Protein AF-A0A137QIH4-F1 (afdb_monomer_lite)

Secondary structure (DSSP, 8-state):
-THHHHHHHHHHHHHHHHHHHHHHHHHHHHHHHHHHHHHHHHHHHHHHHHHHHHHHHHHHHHHHHHHHHHHHHHHHHHHHHHHHHHHHHHHHHHHHHHHHHHHHHHHHHHHHHHHHHHHHHHHHHHHHHHHHHHTTS------------PPPPP------------PPP----------PPPPP--------------------------PPP--------------PPPTT--PPPPTTSSS--PPPTTTTTGGGSGGGS-------------------------------------------

Foldseek 3Di:
DCVVVVVVVVVVVVVVVVVVVVVVVVVVVVVVVVVVVVVVVVVVVVVVVVVVVVVVVVVVVVVVVVVVVVVVVVVVVVVVVVVVVVVVVVVVVVVVVVVVVVVVVVVVVVVVVVVVVVVVVVVVVVVVVVVVVCVVDVDPDDPDPDPPCDPDPPPDDPPPPPPPPPPPPPPPPPPPPPPDDDDPPPPPDPDPDPDPDPPPDPDPDPDDPPDPDPPPPPDDPPPPPDPPDPPPPDQDDPPPDPDRPDDPPVVVPPPPPPPPDDDDDDDDDDDPPPPPDPDPPPPPPDPPPDDPDDDDDPDDPDDD

Structure (mmCIF, N/CA/C/O backbone):
data_AF-A0A137QIH4-F1
#
_entry.id   AF-A0A137QIH4-F1
#
loop_
_atom_site.group_PDB
_atom_site.id
_atom_site.type_symbol
_atom_site.label_atom_id
_atom_site.label_alt_id
_atom_site.label_comp_id
_atom_site.label_asym_id
_atom_site.label_entity_id
_atom_site.label_seq_id
_atom_site.pdbx_PDB_ins_code
_atom_site.Cartn_x
_atom_site.Cartn_y
_atom_site.Cartn_z
_atom_site.occupancy
_atom_site.B_iso_or_equiv
_atom_site.auth_seq_id
_atom_site.auth_comp_id
_atom_site.auth_asym_id
_atom_site.auth_atom_id
_atom_site.pdbx_PDB_model_num
ATOM 1 N N . MET A 1 1 ? -54.573 -13.883 96.036 1.00 55.56 1 MET A N 1
ATOM 2 C CA . MET A 1 1 ? -54.720 -12.575 95.342 1.00 55.56 1 MET A CA 1
ATOM 3 C C . MET A 1 1 ? -53.833 -12.538 94.084 1.00 55.56 1 MET A C 1
ATOM 5 O O . MET A 1 1 ? -53.488 -11.477 93.579 1.00 55.56 1 MET A O 1
ATOM 9 N N . ASP A 1 2 ? -53.542 -13.701 93.490 1.00 61.81 2 ASP A N 1
ATOM 10 C CA . ASP A 1 2 ? -52.330 -13.888 92.671 1.00 61.81 2 ASP A CA 1
ATOM 11 C C . ASP A 1 2 ? -52.596 -13.859 91.154 1.00 61.81 2 ASP A C 1
ATOM 13 O O . ASP A 1 2 ? -51.679 -13.812 90.338 1.00 61.81 2 ASP A O 1
ATOM 17 N N . SER A 1 3 ? -53.871 -13.781 90.754 1.00 70.44 3 SER A N 1
ATOM 18 C CA . SER A 1 3 ? -54.301 -13.745 89.345 1.00 70.44 3 SER A CA 1
ATOM 19 C C . SER A 1 3 ? -53.870 -12.472 88.599 1.00 70.44 3 SER A C 1
ATOM 21 O O . SER A 1 3 ? -53.638 -12.509 87.391 1.00 70.44 3 SER A O 1
ATOM 23 N N . LYS A 1 4 ? -53.733 -11.337 89.300 1.00 77.38 4 LYS A N 1
ATOM 24 C CA . LYS A 1 4 ? -53.342 -10.061 88.673 1.00 77.38 4 LYS A CA 1
ATOM 25 C C . LYS A 1 4 ? -51.863 -10.045 88.267 1.00 77.38 4 LYS A C 1
ATOM 27 O O . LYS A 1 4 ? -51.540 -9.513 87.213 1.00 77.38 4 LYS A O 1
ATOM 32 N N . SER A 1 5 ? -50.995 -10.686 89.052 1.00 79.50 5 SER A N 1
ATOM 33 C CA . SER A 1 5 ? -49.552 -10.776 88.779 1.00 79.50 5 SER A CA 1
ATOM 34 C C . SER A 1 5 ? -49.245 -11.621 87.532 1.00 79.50 5 SER A C 1
ATOM 36 O O . SER A 1 5 ? -48.474 -11.208 86.666 1.00 79.50 5 SER A O 1
ATOM 38 N N . SER A 1 6 ? -49.927 -12.762 87.376 1.00 86.19 6 SER A N 1
ATOM 39 C CA . SER A 1 6 ? -49.730 -13.669 86.234 1.00 86.19 6 SER A CA 1
ATOM 40 C C . SER A 1 6 ? -50.079 -13.023 84.885 1.00 86.19 6 SER A C 1
ATOM 42 O O . SER A 1 6 ? -49.347 -13.185 83.908 1.00 86.19 6 SER A O 1
ATOM 44 N N . LYS A 1 7 ? -51.147 -12.216 84.834 1.00 91.94 7 LYS A N 1
ATOM 45 C CA . LYS A 1 7 ? -51.547 -11.502 83.609 1.00 91.94 7 LYS A CA 1
ATOM 46 C C . LYS A 1 7 ? -50.518 -10.447 83.212 1.00 91.94 7 LYS A C 1
ATOM 48 O O . LYS A 1 7 ? -50.119 -10.409 82.050 1.00 91.94 7 LYS A O 1
ATOM 53 N N . SER A 1 8 ? -50.032 -9.661 84.173 1.00 91.50 8 SER A N 1
ATOM 54 C CA . SER A 1 8 ? -48.972 -8.675 83.933 1.00 91.50 8 SER A CA 1
ATOM 55 C C . SER A 1 8 ? -47.687 -9.338 83.434 1.00 91.50 8 SER A C 1
ATOM 57 O O . SER A 1 8 ? -47.091 -8.860 82.474 1.00 91.50 8 SER A O 1
ATOM 59 N N . SER A 1 9 ? -47.301 -10.483 84.009 1.00 93.81 9 SER A N 1
ATOM 60 C CA . SER A 1 9 ? -46.145 -11.259 83.542 1.00 93.81 9 SER A CA 1
ATOM 61 C C . SER A 1 9 ? -46.313 -11.753 82.097 1.00 93.81 9 SER A C 1
ATOM 63 O O . SER A 1 9 ? -45.400 -11.585 81.290 1.00 93.81 9 SER A O 1
ATOM 65 N N . SER A 1 10 ? -47.489 -12.278 81.730 1.00 95.19 10 SER A N 1
ATOM 66 C CA . SER A 1 10 ? -47.751 -12.712 80.348 1.00 95.19 10 SER A CA 1
ATOM 67 C C . SER A 1 10 ? -47.717 -11.561 79.338 1.00 95.19 10 SER A C 1
ATOM 69 O O . SER A 1 10 ? -47.207 -11.729 78.232 1.00 95.19 10 SER A O 1
ATOM 71 N N . PHE A 1 11 ? -48.212 -10.382 79.727 1.00 96.38 11 PHE A N 1
ATOM 72 C CA . PHE A 1 11 ? -48.209 -9.203 78.867 1.00 96.38 11 PHE A CA 1
ATOM 73 C C . PHE A 1 11 ? -46.783 -8.710 78.619 1.00 96.38 11 PHE A C 1
ATOM 75 O O . PHE A 1 11 ? -46.416 -8.436 77.480 1.00 96.38 11 PHE A O 1
ATOM 82 N N . LEU A 1 12 ? -45.957 -8.665 79.666 1.00 96.31 12 LEU A N 1
ATOM 83 C CA . LEU A 1 12 ? -44.548 -8.297 79.540 1.00 96.31 12 LEU A CA 1
ATOM 84 C C . LEU A 1 12 ? -43.776 -9.288 78.661 1.00 96.31 12 LEU A C 1
ATOM 86 O O . LEU A 1 12 ? -42.976 -8.862 77.832 1.00 96.31 12 LEU A O 1
ATOM 90 N N . LEU A 1 13 ? -44.054 -10.590 78.780 1.00 96.31 13 LEU A N 1
ATOM 91 C CA . LEU A 1 13 ? -43.460 -11.607 77.908 1.00 96.31 13 LEU A CA 1
ATOM 92 C C . LEU A 1 13 ? -43.866 -11.400 76.441 1.00 96.31 13 LEU A C 1
ATOM 94 O O . LEU A 1 13 ? -43.023 -11.474 75.549 1.00 96.31 13 LEU A O 1
ATOM 98 N N . ALA A 1 14 ? -45.148 -11.128 76.185 1.00 97.19 14 ALA A N 1
ATOM 99 C CA . ALA A 1 14 ? -45.643 -10.861 74.840 1.00 97.19 14 ALA A CA 1
ATOM 100 C C . ALA A 1 14 ? -45.024 -9.585 74.247 1.00 97.19 14 ALA A C 1
ATOM 102 O O . ALA A 1 14 ? -44.626 -9.597 73.085 1.00 97.19 14 ALA A O 1
ATOM 103 N N . ALA A 1 15 ? -44.884 -8.521 75.044 1.00 97.31 15 ALA A N 1
ATOM 104 C CA . ALA A 1 15 ? -44.238 -7.278 74.627 1.00 97.31 15 ALA A CA 1
ATOM 105 C C . ALA A 1 15 ? -42.745 -7.479 74.318 1.00 97.31 15 ALA A C 1
ATOM 107 O O . ALA A 1 15 ? -42.266 -7.010 73.289 1.00 97.31 15 ALA A O 1
ATOM 108 N N . ALA A 1 16 ? -42.023 -8.226 75.159 1.00 97.25 16 ALA A N 1
ATOM 109 C CA . ALA A 1 16 ? -40.620 -8.560 74.920 1.00 97.25 16 ALA A CA 1
ATOM 110 C C . ALA A 1 16 ? -40.443 -9.409 73.652 1.00 97.25 16 ALA A C 1
ATOM 112 O O . ALA A 1 16 ? -39.568 -9.131 72.837 1.00 97.25 16 ALA A O 1
ATOM 113 N N . ARG A 1 17 ? -41.309 -10.409 73.442 1.00 97.56 17 ARG A N 1
ATOM 114 C CA . ARG A 1 17 ? -41.293 -11.224 72.223 1.00 97.56 17 ARG A CA 1
ATOM 115 C C . ARG A 1 17 ? -41.593 -10.386 70.983 1.00 97.56 17 ARG A C 1
ATOM 117 O O . ARG A 1 17 ? -40.896 -10.525 69.985 1.00 97.56 17 ARG A O 1
ATOM 124 N N . LEU A 1 18 ? -42.595 -9.509 71.053 1.00 97.81 18 LEU A N 1
ATOM 125 C CA . LEU A 1 18 ? -42.916 -8.596 69.961 1.00 97.81 18 LEU A CA 1
ATOM 126 C C . LEU A 1 18 ? -41.701 -7.733 69.600 1.00 97.81 18 LEU A C 1
ATOM 128 O O . LEU A 1 18 ? -41.374 -7.662 68.425 1.00 97.81 18 LEU A O 1
ATOM 132 N N . ALA A 1 19 ? -40.995 -7.179 70.591 1.00 97.94 19 ALA A N 1
ATOM 133 C CA . ALA A 1 19 ? -39.780 -6.395 70.363 1.00 97.94 19 ALA A CA 1
ATOM 134 C C . ALA A 1 19 ? -38.666 -7.207 69.671 1.00 97.94 19 ALA A C 1
ATOM 136 O O . ALA A 1 19 ? -38.064 -6.748 68.706 1.00 97.94 19 ALA A O 1
ATOM 137 N N . THR A 1 20 ? -38.424 -8.453 70.095 1.00 97.81 20 THR A N 1
ATOM 138 C CA . THR A 1 20 ? -37.416 -9.302 69.431 1.00 97.81 20 THR A CA 1
ATOM 139 C C . THR A 1 20 ? -37.797 -9.673 68.000 1.00 97.81 20 THR A C 1
ATOM 141 O O . THR A 1 20 ? -36.927 -9.784 67.138 1.00 97.81 20 THR A O 1
ATOM 144 N N . GLU A 1 21 ? -39.090 -9.874 67.736 1.00 98.06 21 GLU A N 1
ATOM 145 C CA . GLU A 1 21 ? -39.568 -10.173 66.387 1.00 98.06 21 GLU A CA 1
ATOM 146 C C . GLU A 1 21 ? -39.507 -8.926 65.497 1.00 98.06 21 GLU A C 1
ATOM 148 O O . GLU A 1 21 ? -39.133 -9.050 64.332 1.00 98.06 21 GLU A O 1
ATOM 153 N N . THR A 1 22 ? -39.788 -7.727 66.028 1.00 97.75 22 THR A N 1
ATOM 154 C CA . THR A 1 22 ? -39.598 -6.472 65.281 1.00 97.75 22 THR A CA 1
ATOM 155 C C . THR A 1 22 ? -38.127 -6.233 64.964 1.00 97.75 22 THR A C 1
ATOM 157 O O . THR A 1 22 ? -37.804 -5.978 63.812 1.00 97.75 22 THR A O 1
ATOM 160 N N . ASP A 1 23 ? -37.216 -6.437 65.920 1.00 98.31 23 ASP A N 1
ATOM 161 C CA . ASP A 1 23 ? -35.773 -6.285 65.677 1.00 98.31 23 ASP A CA 1
ATOM 162 C C . ASP A 1 23 ? -35.272 -7.263 64.602 1.00 98.31 23 ASP A C 1
ATOM 164 O O . ASP A 1 23 ? -34.437 -6.925 63.758 1.00 98.31 23 ASP A O 1
ATOM 168 N N . ARG A 1 24 ? -35.796 -8.496 64.611 1.00 98.50 24 ARG A N 1
ATOM 169 C CA . ARG A 1 24 ? -35.479 -9.513 63.605 1.00 98.50 24 ARG A CA 1
ATOM 170 C C . ARG A 1 24 ? -36.033 -9.150 62.228 1.00 98.50 24 ARG A C 1
ATOM 172 O O . ARG A 1 24 ? -35.337 -9.368 61.234 1.00 98.50 24 ARG A O 1
ATOM 179 N N . ALA A 1 25 ? -37.257 -8.627 62.166 1.00 98.25 25 ALA A N 1
ATOM 180 C CA . ALA A 1 25 ? -37.865 -8.149 60.930 1.00 98.25 25 ALA A CA 1
ATOM 181 C C . ALA A 1 25 ? -37.065 -6.972 60.355 1.00 98.25 25 ALA A C 1
ATOM 183 O O . ALA A 1 25 ? -36.629 -7.046 59.208 1.00 98.25 25 ALA A O 1
ATOM 184 N N . ASP A 1 26 ? -36.743 -5.974 61.177 1.00 98.31 26 ASP A N 1
ATOM 185 C CA . ASP A 1 26 ? -35.946 -4.808 60.787 1.00 98.31 26 ASP A CA 1
ATOM 186 C C . ASP A 1 26 ? -34.550 -5.211 60.284 1.00 98.31 26 ASP A C 1
ATOM 188 O O . ASP A 1 26 ? -34.041 -4.668 59.299 1.00 98.31 26 ASP A O 1
ATOM 192 N N . ALA A 1 27 ? -33.906 -6.186 60.934 1.00 98.00 27 ALA A N 1
ATOM 193 C CA . ALA A 1 27 ? -32.620 -6.714 60.486 1.00 98.00 27 ALA A CA 1
ATOM 194 C C . ALA A 1 27 ? -32.723 -7.406 59.116 1.00 98.00 27 ALA A C 1
ATOM 196 O O . ALA A 1 27 ? -31.850 -7.213 58.266 1.00 98.00 27 ALA A O 1
ATOM 197 N N . ALA A 1 28 ? -33.785 -8.181 58.881 1.00 98.06 28 ALA A N 1
ATOM 198 C CA . ALA A 1 28 ? -34.033 -8.814 57.589 1.00 98.06 28 ALA A CA 1
ATOM 199 C C . ALA A 1 28 ? -34.345 -7.775 56.496 1.00 98.06 28 ALA A C 1
ATOM 201 O O . ALA A 1 28 ? -33.840 -7.891 55.380 1.00 98.06 28 ALA A O 1
ATOM 202 N N . GLU A 1 29 ? -35.107 -6.727 56.813 1.00 98.38 29 GLU A N 1
ATOM 203 C CA . GLU A 1 29 ? -35.401 -5.632 55.882 1.00 98.38 29 GLU A CA 1
ATOM 204 C C . GLU A 1 29 ? -34.133 -4.892 55.446 1.00 98.38 29 GLU A C 1
ATOM 206 O O . GLU A 1 29 ? -33.951 -4.643 54.252 1.00 98.38 29 GLU A O 1
ATOM 211 N N . ARG A 1 30 ? -33.212 -4.612 56.378 1.00 98.62 30 ARG A N 1
ATOM 212 C CA . ARG A 1 30 ? -31.901 -4.017 56.052 1.00 98.62 30 ARG A CA 1
ATOM 213 C C . ARG A 1 30 ? -31.102 -4.906 55.103 1.00 98.62 30 ARG A C 1
ATOM 215 O O . ARG A 1 30 ? -30.601 -4.420 54.096 1.00 98.62 30 ARG A O 1
ATOM 222 N N . GLN A 1 31 ? -31.058 -6.212 55.365 1.00 98.50 31 GLN A N 1
ATOM 223 C CA . GLN A 1 31 ? -30.370 -7.161 54.485 1.00 98.50 31 GLN A CA 1
ATOM 224 C C . GLN A 1 31 ? -30.977 -7.186 53.077 1.00 98.50 31 GLN A C 1
ATOM 226 O O . GLN A 1 31 ? -30.246 -7.184 52.088 1.00 98.50 31 GLN A O 1
ATOM 231 N N . VAL A 1 32 ? -32.308 -7.179 52.962 1.00 98.38 32 VAL A N 1
ATOM 232 C CA . VAL A 1 32 ? -32.987 -7.128 51.658 1.00 98.38 32 VAL A CA 1
ATOM 233 C C . VAL A 1 32 ? -32.691 -5.811 50.939 1.00 98.38 32 VAL A C 1
ATOM 235 O O . VAL A 1 32 ? -32.417 -5.824 49.737 1.00 98.38 32 VAL A O 1
ATOM 238 N N . ALA A 1 33 ? -32.699 -4.684 51.653 1.00 98.25 33 ALA A N 1
ATOM 239 C CA . ALA A 1 33 ? -32.353 -3.383 51.089 1.00 98.25 33 ALA A CA 1
ATOM 240 C C . ALA A 1 33 ? -30.909 -3.356 50.554 1.00 98.25 33 ALA A C 1
ATOM 242 O O . ALA A 1 33 ? -30.686 -2.903 49.427 1.00 98.25 33 ALA A O 1
ATOM 243 N N . ASP A 1 34 ? -29.956 -3.914 51.304 1.00 98.38 34 ASP A N 1
ATOM 244 C CA . ASP A 1 34 ? -28.551 -4.015 50.901 1.00 98.38 34 ASP A CA 1
ATOM 245 C C . ASP A 1 34 ? -28.379 -4.899 49.657 1.00 98.38 34 ASP A C 1
ATOM 247 O O . ASP A 1 34 ? -27.701 -4.513 48.701 1.00 98.38 34 ASP A O 1
ATOM 251 N N . LEU A 1 35 ? -29.044 -6.059 49.610 1.00 98.44 35 LEU A N 1
ATOM 252 C CA . LEU A 1 35 ? -29.013 -6.948 48.443 1.00 98.44 35 LEU A CA 1
ATOM 253 C C . LEU A 1 35 ? -29.615 -6.282 47.200 1.00 98.44 35 LEU A C 1
ATOM 255 O O . LEU A 1 35 ? -29.063 -6.396 46.104 1.00 98.44 35 LEU A O 1
ATOM 259 N N . LEU A 1 36 ? -30.717 -5.544 47.347 1.00 98.50 36 LEU A N 1
ATOM 260 C CA . LEU A 1 36 ? -31.311 -4.794 46.239 1.00 98.50 36 LEU A CA 1
ATOM 261 C C . LEU A 1 36 ? -30.383 -3.680 45.742 1.00 98.50 36 LEU A C 1
ATOM 263 O O . LEU A 1 36 ? -30.294 -3.462 44.530 1.00 98.50 36 LEU A O 1
ATOM 267 N N . ALA A 1 37 ? -29.675 -2.995 46.643 1.00 98.19 37 ALA A N 1
ATOM 268 C CA . ALA A 1 37 ? -28.669 -2.006 46.269 1.00 98.19 37 ALA A CA 1
ATOM 269 C C . ALA A 1 37 ? -27.514 -2.651 45.481 1.00 98.19 37 ALA A C 1
ATOM 271 O O . ALA A 1 37 ? -27.141 -2.144 44.421 1.00 98.19 37 ALA A O 1
ATOM 272 N N . GLN A 1 38 ? -27.020 -3.810 45.928 1.00 98.56 38 GLN A N 1
ATOM 273 C CA . GLN A 1 38 ? -25.979 -4.569 45.223 1.00 98.56 38 GLN A CA 1
ATOM 274 C C . GLN A 1 38 ? -26.440 -5.039 43.836 1.00 98.56 38 GLN A C 1
ATOM 276 O O . GLN A 1 38 ? -25.713 -4.873 42.859 1.00 98.56 38 GLN A O 1
ATOM 281 N N . ILE A 1 39 ? -27.663 -5.566 43.708 1.00 98.62 39 ILE A N 1
ATOM 282 C CA . ILE A 1 39 ? -28.212 -6.000 42.411 1.00 98.62 39 ILE A CA 1
ATOM 283 C C . ILE A 1 39 ? -28.319 -4.822 41.437 1.00 98.62 39 ILE A C 1
ATOM 285 O O . ILE A 1 39 ? -28.019 -4.974 40.250 1.00 98.62 39 ILE A O 1
ATOM 289 N N . ARG A 1 40 ? -28.725 -3.640 41.918 1.00 98.62 40 ARG A N 1
ATOM 290 C CA . ARG A 1 40 ? -28.788 -2.426 41.091 1.00 98.62 40 ARG A CA 1
ATOM 291 C C . ARG A 1 40 ? -27.406 -2.010 40.597 1.00 98.62 40 ARG A C 1
ATOM 293 O O . ARG A 1 40 ? -27.279 -1.722 39.409 1.00 98.62 40 ARG A O 1
ATOM 300 N N . LEU A 1 41 ? -26.399 -2.027 41.470 1.00 98.62 41 LEU A N 1
ATOM 301 C CA . LEU A 1 41 ? -25.014 -1.729 41.102 1.00 98.62 41 LEU A CA 1
ATOM 302 C C . LEU A 1 41 ? -24.509 -2.709 40.032 1.00 98.62 41 LEU A C 1
ATOM 304 O O . LEU A 1 41 ? -24.132 -2.290 38.944 1.00 98.62 41 LEU A O 1
ATOM 308 N N . LEU A 1 42 ? -24.643 -4.018 40.273 1.00 98.31 42 LEU A N 1
ATOM 309 C CA . LEU A 1 42 ? -24.244 -5.054 39.312 1.00 98.31 42 LEU A CA 1
ATOM 310 C C . LEU A 1 42 ? -24.963 -4.917 37.964 1.00 98.31 42 LEU A C 1
ATOM 312 O O . LEU A 1 42 ? -24.393 -5.200 36.909 1.00 98.31 42 LEU A O 1
ATOM 316 N N . HIS A 1 43 ? -26.230 -4.499 37.974 1.00 98.62 43 HIS A N 1
ATOM 317 C CA . HIS A 1 43 ? -26.970 -4.247 36.746 1.00 98.62 43 HIS A CA 1
ATOM 318 C C . HIS A 1 43 ? -26.423 -3.037 35.979 1.00 98.62 43 HIS A C 1
ATOM 320 O O . HIS A 1 43 ? -26.274 -3.118 34.758 1.00 98.62 43 HIS A O 1
ATOM 326 N N . GLN A 1 44 ? -26.105 -1.941 36.672 1.00 98.69 44 GLN A N 1
ATOM 327 C CA . GLN A 1 44 ? -25.492 -0.757 36.067 1.00 98.69 44 GLN A CA 1
ATOM 328 C C . GLN A 1 44 ? -24.119 -1.089 35.472 1.00 98.69 44 GLN A C 1
ATOM 330 O O . GLN A 1 44 ? -23.894 -0.802 34.296 1.00 98.69 44 GLN A O 1
ATOM 335 N N . ASP A 1 45 ? -23.266 -1.789 36.219 1.00 98.25 45 ASP A N 1
ATOM 336 C CA . ASP A 1 45 ? -21.944 -2.226 35.755 1.00 98.25 45 ASP A CA 1
ATOM 337 C C . ASP A 1 45 ? -22.065 -3.128 34.519 1.00 98.25 45 ASP A C 1
ATOM 339 O O . ASP A 1 45 ? -21.376 -2.947 33.515 1.00 98.25 45 ASP A O 1
ATOM 343 N N . LYS A 1 46 ? -23.022 -4.064 34.526 1.00 98.38 46 LYS A N 1
ATOM 344 C CA . LYS A 1 46 ? -23.313 -4.918 33.367 1.00 98.38 46 LYS A CA 1
ATOM 345 C C . LYS A 1 46 ? -23.732 -4.113 32.136 1.00 98.38 46 LYS A C 1
ATOM 347 O O . LYS A 1 46 ? -23.372 -4.491 31.019 1.00 98.38 46 LYS A O 1
ATOM 352 N N . LEU A 1 47 ? -24.527 -3.055 32.300 1.00 98.56 47 LEU A N 1
ATOM 353 C CA . LEU A 1 47 ? -24.915 -2.183 31.187 1.00 98.56 47 LEU A CA 1
ATOM 354 C C . LEU A 1 47 ? -23.716 -1.389 30.655 1.00 98.56 47 LEU A C 1
ATOM 356 O O . LEU A 1 47 ? -23.567 -1.289 29.437 1.00 98.56 47 LEU A O 1
ATOM 360 N N . GLN A 1 48 ? -22.846 -0.895 31.538 1.00 98.56 48 GLN A N 1
ATOM 361 C CA . GLN A 1 48 ? -21.616 -0.196 31.154 1.00 98.56 48 GLN A CA 1
ATOM 362 C C . GLN A 1 48 ? -20.674 -1.109 30.362 1.00 98.56 48 GLN A C 1
ATOM 364 O O . GLN A 1 48 ? -20.319 -0.783 29.231 1.00 98.56 48 GLN A O 1
ATOM 369 N N . LEU A 1 49 ? -20.378 -2.306 30.879 1.00 98.31 49 LEU A N 1
ATOM 370 C CA . LEU A 1 49 ? -19.523 -3.284 30.195 1.00 98.31 49 LEU A CA 1
ATOM 371 C C . LEU A 1 49 ? -20.074 -3.681 28.820 1.00 98.31 49 LEU A C 1
ATOM 373 O O . LEU A 1 49 ? -19.320 -3.874 27.868 1.00 98.31 49 LEU A O 1
ATOM 377 N N . ARG A 1 50 ? -21.401 -3.777 28.680 1.00 98.44 50 ARG A N 1
ATOM 378 C CA . ARG A 1 50 ? -22.039 -4.034 27.380 1.00 98.44 50 ARG A CA 1
ATOM 379 C C . ARG A 1 50 ? -21.853 -2.879 26.399 1.00 98.44 50 ARG A C 1
ATOM 381 O O . ARG A 1 50 ? -21.650 -3.137 25.215 1.00 98.44 50 ARG A O 1
ATOM 388 N N . ALA A 1 51 ? -21.923 -1.636 26.868 1.00 98.62 51 ALA A N 1
ATOM 389 C CA . ALA A 1 51 ? -21.691 -0.463 26.031 1.00 98.62 51 ALA A CA 1
ATOM 390 C C . ALA A 1 51 ? -20.224 -0.379 25.574 1.00 98.62 51 ALA A C 1
ATOM 392 O O . ALA A 1 51 ? -19.960 -0.131 24.397 1.00 98.62 51 ALA A O 1
ATOM 393 N N . GLU A 1 52 ? -19.276 -0.652 26.469 1.00 98.44 52 GLU A N 1
ATOM 394 C CA . GLU A 1 52 ? -17.844 -0.684 26.147 1.00 98.44 52 GLU A CA 1
ATOM 395 C C . GLU A 1 52 ? -17.494 -1.807 25.168 1.00 98.44 52 GLU A C 1
ATOM 397 O O . GLU A 1 52 ? -16.776 -1.575 24.195 1.00 98.44 52 GLU A O 1
ATOM 402 N N . LEU A 1 53 ? -18.062 -3.002 25.365 1.00 98.50 53 LEU A N 1
ATOM 403 C CA . LEU A 1 53 ? -17.928 -4.118 24.428 1.00 98.50 53 LEU A CA 1
ATOM 404 C C . LEU A 1 53 ? -18.480 -3.750 23.045 1.00 98.50 53 LEU A C 1
ATOM 406 O O . LEU A 1 53 ? -17.844 -4.018 22.029 1.00 98.50 53 LEU A O 1
ATOM 410 N N . ALA A 1 54 ? -19.645 -3.101 22.981 1.00 98.44 54 ALA A N 1
ATOM 411 C CA . ALA A 1 54 ? -20.205 -2.657 21.707 1.00 98.44 54 ALA A CA 1
ATOM 412 C C . ALA A 1 54 ? -19.290 -1.637 21.005 1.00 98.44 54 ALA A C 1
ATOM 414 O O . ALA A 1 54 ? -19.089 -1.727 19.792 1.00 98.44 54 ALA A O 1
ATOM 415 N N . LYS A 1 55 ? -18.696 -0.707 21.762 1.00 98.75 55 LYS A N 1
ATOM 416 C CA . LYS A 1 55 ? -17.750 0.287 21.241 1.00 98.75 55 LYS A CA 1
ATOM 417 C C . LYS A 1 55 ? -16.485 -0.368 20.679 1.00 98.75 55 LYS A C 1
ATOM 419 O O . LYS A 1 55 ? -16.116 -0.087 19.541 1.00 98.75 55 LYS A O 1
ATOM 424 N N . SER A 1 56 ? -15.854 -1.273 21.427 1.00 98.00 56 SER A N 1
ATOM 425 C CA . SER A 1 56 ? -14.636 -1.952 20.965 1.00 98.00 56 SER A CA 1
ATOM 426 C C . SER A 1 56 ? -14.892 -2.812 19.723 1.00 98.00 56 SER A C 1
ATOM 428 O O . SER A 1 56 ? -14.069 -2.836 18.809 1.00 98.00 56 SER A O 1
ATOM 430 N N . HIS A 1 57 ? -16.064 -3.447 19.614 1.00 98.44 57 HIS A N 1
ATOM 431 C CA . HIS A 1 57 ? -16.458 -4.154 18.393 1.00 98.44 57 HIS A CA 1
ATOM 432 C C . HIS A 1 57 ? -16.576 -3.232 17.175 1.00 98.44 57 HIS A C 1
ATOM 434 O O . HIS A 1 57 ? -16.136 -3.611 16.089 1.00 98.44 57 HIS A O 1
ATOM 440 N N . GLN A 1 58 ? -17.148 -2.037 17.332 1.00 98.75 58 GLN A N 1
ATOM 441 C CA . GLN A 1 58 ? -17.239 -1.056 16.244 1.00 98.75 58 GLN A CA 1
ATOM 442 C C . GLN A 1 58 ? -15.853 -0.566 15.814 1.00 98.75 58 GLN A C 1
ATOM 444 O O . GLN A 1 58 ? -15.573 -0.482 14.618 1.00 98.75 58 GLN A O 1
ATOM 449 N N . GLU A 1 59 ? -14.965 -0.301 16.774 1.00 98.06 59 GLU A N 1
ATOM 450 C CA . GLU A 1 59 ? -13.575 0.069 16.494 1.00 98.06 59 GLU A CA 1
ATOM 451 C C . GLU A 1 59 ? -12.849 -1.050 15.735 1.00 98.06 59 GLU A C 1
ATOM 453 O O . GLU A 1 59 ? -12.239 -0.790 14.699 1.00 98.06 59 GLU A O 1
ATOM 458 N N . LEU A 1 60 ? -12.979 -2.310 16.166 1.00 98.44 60 LEU A N 1
ATOM 459 C CA . LEU A 1 60 ? -12.409 -3.461 15.453 1.00 98.44 60 LEU A CA 1
ATOM 460 C C . LEU A 1 60 ? -12.946 -3.594 14.022 1.00 98.44 60 LEU A C 1
ATOM 462 O O . LEU A 1 60 ? -12.184 -3.906 13.106 1.00 98.44 60 LEU A O 1
ATOM 466 N N . GLN A 1 61 ? -14.241 -3.348 13.808 1.00 98.50 61 GLN A N 1
ATOM 467 C CA . GLN A 1 61 ? -14.830 -3.360 12.466 1.00 98.50 61 GLN A CA 1
ATOM 468 C C . GLN A 1 61 ? -14.250 -2.254 11.580 1.00 98.50 61 GLN A C 1
ATOM 470 O O . GLN A 1 61 ? -13.918 -2.519 10.424 1.00 98.50 61 GLN A O 1
ATOM 475 N N . LEU A 1 62 ? -14.074 -1.044 12.117 1.00 98.56 62 LEU A N 1
ATOM 476 C CA . LEU A 1 62 ? -13.443 0.061 11.397 1.00 98.56 62 LEU A CA 1
ATOM 477 C C . LEU A 1 62 ? -12.001 -0.284 11.002 1.00 98.56 62 LEU A C 1
ATOM 479 O O . LEU A 1 62 ? -11.637 -0.129 9.836 1.00 98.56 62 LEU A O 1
ATOM 483 N N . TRP A 1 63 ? -11.199 -0.790 11.944 1.00 98.50 63 TRP A N 1
ATOM 484 C CA . TRP A 1 63 ? -9.813 -1.188 11.678 1.00 98.50 63 TRP A CA 1
ATOM 485 C C . TRP A 1 63 ? -9.719 -2.296 10.632 1.00 98.50 63 TRP A C 1
ATOM 487 O O . TRP A 1 63 ? -8.852 -2.245 9.763 1.00 98.50 63 TRP A O 1
ATOM 497 N N . LYS A 1 64 ? -10.645 -3.259 10.653 1.00 98.56 64 LYS A N 1
ATOM 498 C CA . LYS A 1 64 ? -10.724 -4.297 9.622 1.00 98.56 64 LYS A CA 1
ATOM 499 C C . LYS A 1 64 ? -10.980 -3.702 8.234 1.00 98.56 64 LYS A C 1
ATOM 501 O O . LYS A 1 64 ? -10.270 -4.035 7.293 1.00 98.56 64 LYS A O 1
ATOM 506 N N . VAL A 1 65 ? -11.936 -2.779 8.112 1.00 98.56 65 VAL A N 1
ATOM 507 C CA . VAL A 1 65 ? -12.217 -2.095 6.836 1.00 98.56 65 VAL A CA 1
ATOM 508 C C . VAL A 1 65 ? -11.003 -1.296 6.351 1.00 98.56 65 VAL A C 1
ATOM 510 O O . VAL A 1 65 ? -10.696 -1.308 5.159 1.00 98.56 65 VAL A O 1
ATOM 513 N N . GLN A 1 66 ? -10.292 -0.617 7.255 1.00 98.50 66 GLN A N 1
ATOM 514 C CA . GLN A 1 66 ? -9.070 0.115 6.909 1.00 98.50 66 GLN A CA 1
ATOM 515 C C . GLN A 1 66 ? -7.947 -0.817 6.444 1.00 98.50 66 GLN A C 1
ATOM 517 O O . GLN A 1 66 ? -7.265 -0.501 5.469 1.00 98.50 66 GLN A O 1
ATOM 522 N N . LEU A 1 67 ? -7.783 -1.973 7.091 1.00 98.50 67 LEU A N 1
ATOM 523 C CA . LEU A 1 67 ? -6.827 -2.994 6.673 1.00 98.50 67 LEU A CA 1
ATOM 524 C C . LEU A 1 67 ? -7.149 -3.510 5.265 1.00 98.50 67 LEU A C 1
ATOM 526 O O . LEU A 1 67 ? -6.261 -3.543 4.414 1.00 98.50 67 LEU A O 1
ATOM 530 N N . ASP A 1 68 ? -8.413 -3.838 4.994 1.00 98.38 68 ASP A N 1
ATOM 531 C CA . ASP A 1 68 ? -8.855 -4.315 3.678 1.00 98.38 68 ASP A CA 1
ATOM 532 C C . ASP A 1 68 ? -8.623 -3.254 2.584 1.00 98.38 68 ASP A C 1
ATOM 534 O O . ASP A 1 68 ? -8.241 -3.575 1.455 1.00 98.38 68 ASP A O 1
ATOM 538 N N . LEU A 1 69 ? -8.843 -1.972 2.902 1.00 98.50 69 LEU A N 1
ATOM 539 C CA . LEU A 1 69 ? -8.555 -0.855 2.000 1.00 98.50 69 LEU A CA 1
ATOM 540 C C . LEU A 1 69 ? -7.050 -0.742 1.718 1.00 98.50 69 LEU A C 1
ATOM 542 O O . LEU A 1 69 ? -6.655 -0.658 0.555 1.00 98.50 69 LEU A O 1
ATOM 546 N N . ALA A 1 70 ? -6.219 -0.768 2.763 1.00 98.50 70 ALA A N 1
ATOM 547 C CA . ALA A 1 70 ? -4.768 -0.681 2.638 1.00 98.50 70 ALA A CA 1
ATOM 548 C C . ALA A 1 70 ? -4.206 -1.841 1.802 1.00 98.50 70 ALA A C 1
ATOM 550 O O . ALA A 1 70 ? -3.384 -1.621 0.917 1.00 98.50 70 ALA A O 1
ATOM 551 N N . GLN A 1 7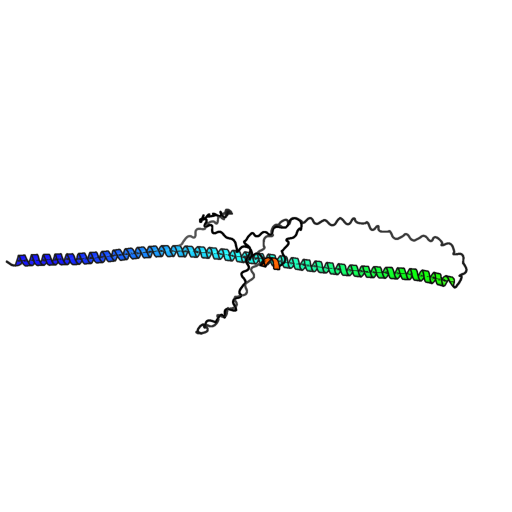1 ? -4.705 -3.062 2.010 1.00 98.75 71 GLN A N 1
ATOM 552 C CA . GLN A 1 71 ? -4.324 -4.229 1.212 1.00 98.75 71 GLN A CA 1
ATOM 553 C C . GLN A 1 71 ? -4.668 -4.054 -0.271 1.00 98.75 71 GLN A C 1
ATOM 555 O O . GLN A 1 71 ? -3.830 -4.319 -1.133 1.00 98.75 71 GLN A O 1
ATOM 560 N N . LYS A 1 72 ? -5.873 -3.564 -0.590 1.00 98.69 72 LYS A N 1
ATOM 561 C CA . LYS A 1 72 ? -6.264 -3.276 -1.981 1.00 98.69 72 LYS A CA 1
ATOM 562 C C . LYS A 1 72 ? -5.361 -2.226 -2.623 1.00 98.69 72 LYS A C 1
ATOM 564 O O . LYS A 1 72 ? -5.030 -2.356 -3.799 1.00 98.69 72 LYS A O 1
ATOM 569 N N . GLU A 1 73 ? -4.964 -1.205 -1.872 1.00 98.62 73 GLU A N 1
ATOM 570 C CA . GLU A 1 73 ? -4.092 -0.151 -2.386 1.00 98.62 73 GLU A CA 1
ATOM 571 C C . GLU A 1 73 ? -2.656 -0.640 -2.608 1.00 98.62 73 GLU A C 1
ATOM 573 O O . GLU A 1 73 ? -2.064 -0.330 -3.639 1.00 98.62 73 GLU A O 1
ATOM 578 N N . ILE A 1 74 ? -2.130 -1.494 -1.723 1.00 98.31 74 ILE A N 1
ATOM 579 C CA . ILE A 1 74 ? -0.835 -2.163 -1.928 1.00 98.31 74 ILE A CA 1
ATOM 580 C C . ILE A 1 74 ? -0.854 -2.982 -3.224 1.00 98.31 74 ILE A C 1
ATOM 582 O O . ILE A 1 74 ? 0.062 -2.862 -4.036 1.00 98.31 74 ILE A O 1
ATOM 586 N N . LEU A 1 75 ? -1.908 -3.770 -3.455 1.00 98.50 75 LEU A N 1
ATOM 587 C CA . LEU A 1 75 ? -2.037 -4.564 -4.681 1.00 98.50 75 LEU A CA 1
ATOM 588 C C . LEU A 1 75 ? -2.102 -3.675 -5.931 1.00 98.50 75 LEU A C 1
ATOM 590 O O . LEU A 1 75 ? -1.459 -3.970 -6.936 1.00 98.50 75 LEU A O 1
ATOM 594 N N . ARG A 1 76 ? -2.824 -2.550 -5.879 1.00 98.75 76 ARG A N 1
ATOM 595 C CA . ARG A 1 76 ? -2.828 -1.571 -6.979 1.00 98.75 76 ARG A CA 1
ATOM 596 C C . ARG A 1 76 ? -1.439 -0.996 -7.228 1.00 98.75 76 ARG A C 1
ATOM 598 O O . ARG A 1 76 ? -1.000 -0.976 -8.375 1.00 98.75 76 ARG A O 1
ATOM 605 N N . ALA A 1 77 ? -0.735 -0.577 -6.180 1.00 98.44 77 ALA A N 1
ATOM 606 C CA . ALA A 1 77 ? 0.620 -0.052 -6.303 1.00 98.44 77 ALA A CA 1
ATOM 607 C C . ALA A 1 77 ? 1.564 -1.079 -6.952 1.00 98.44 77 ALA A C 1
ATOM 609 O O . ALA A 1 77 ? 2.307 -0.724 -7.865 1.00 98.44 77 ALA A O 1
ATOM 610 N N . GLN A 1 78 ? 1.464 -2.357 -6.572 1.00 98.50 78 GLN A N 1
ATOM 611 C CA . GLN A 1 78 ? 2.219 -3.445 -7.204 1.00 98.50 78 GLN A CA 1
ATOM 612 C C . GLN A 1 78 ? 1.931 -3.552 -8.707 1.00 98.50 78 GLN A C 1
ATOM 614 O O . GLN A 1 78 ? 2.867 -3.597 -9.498 1.00 98.50 78 GLN A O 1
ATOM 619 N N . THR A 1 79 ? 0.663 -3.481 -9.135 1.00 98.44 79 THR A N 1
ATOM 620 C CA . THR A 1 79 ? 0.339 -3.517 -10.577 1.00 98.44 79 THR A CA 1
ATOM 621 C C . THR A 1 79 ? 0.922 -2.340 -11.364 1.00 98.44 79 THR A C 1
ATOM 623 O O . THR A 1 79 ? 1.302 -2.500 -12.526 1.00 98.44 79 THR A O 1
ATOM 626 N N . VAL A 1 80 ? 1.013 -1.158 -10.745 1.00 98.44 80 VAL A N 1
ATOM 627 C CA . VAL A 1 80 ? 1.626 0.025 -11.366 1.00 98.44 80 VAL A CA 1
ATOM 628 C C . VAL A 1 80 ? 3.135 -0.162 -11.498 1.00 98.44 80 VAL A C 1
ATOM 630 O O . VAL A 1 80 ? 3.681 0.130 -12.562 1.00 98.44 80 VAL A O 1
ATOM 633 N N . VAL A 1 81 ? 3.797 -0.681 -10.459 1.00 98.50 81 VAL A N 1
ATOM 634 C CA . VAL A 1 81 ? 5.233 -1.005 -10.493 1.00 98.50 81 VAL A CA 1
ATOM 635 C C . VAL A 1 81 ? 5.523 -2.028 -11.592 1.00 98.50 81 VAL A C 1
ATOM 637 O O . VAL A 1 81 ? 6.332 -1.743 -12.471 1.00 98.50 81 VAL A O 1
ATOM 640 N N . ASP A 1 82 ? 4.776 -3.134 -11.642 1.00 98.50 82 ASP A N 1
ATOM 641 C CA . ASP A 1 82 ? 4.925 -4.162 -12.681 1.00 98.50 82 ASP A CA 1
ATOM 642 C C . ASP A 1 82 ? 4.777 -3.585 -14.098 1.00 98.50 82 ASP A C 1
ATOM 644 O O . ASP A 1 82 ? 5.485 -3.975 -15.029 1.00 98.50 82 ASP A O 1
ATOM 648 N N . HIS A 1 83 ? 3.838 -2.654 -14.289 1.00 98.50 83 HIS A N 1
ATOM 649 C CA . HIS A 1 83 ? 3.646 -1.989 -15.573 1.00 98.50 83 HIS A CA 1
ATOM 650 C C . HIS A 1 83 ? 4.844 -1.102 -15.943 1.00 98.50 83 HIS A C 1
ATOM 652 O O . HIS A 1 83 ? 5.300 -1.133 -17.089 1.00 98.50 83 HIS A O 1
ATOM 658 N N . VAL A 1 84 ? 5.355 -0.311 -14.995 1.00 98.69 84 VAL A N 1
ATOM 659 C CA . VAL A 1 84 ? 6.535 0.541 -15.206 1.00 98.69 84 VAL A CA 1
ATOM 660 C C . VAL A 1 84 ? 7.768 -0.306 -15.511 1.00 98.69 84 VAL A C 1
ATOM 662 O O . VAL A 1 84 ? 8.503 0.022 -16.443 1.00 98.69 84 VAL A O 1
ATOM 665 N N . ASP A 1 85 ? 7.960 -1.416 -14.805 1.00 98.44 85 ASP A N 1
ATOM 666 C CA . ASP A 1 85 ? 9.096 -2.314 -15.014 1.00 98.44 85 ASP A CA 1
ATOM 667 C C . ASP A 1 85 ? 9.054 -2.983 -16.390 1.00 98.44 85 ASP A C 1
ATOM 669 O O . ASP A 1 85 ? 10.065 -3.008 -17.097 1.00 98.44 85 ASP A O 1
ATOM 673 N N . ARG A 1 86 ? 7.876 -3.440 -16.836 1.00 98.56 86 ARG A N 1
ATOM 674 C CA . ARG A 1 86 ? 7.697 -3.942 -18.211 1.00 98.56 86 ARG A CA 1
ATOM 675 C C . ARG A 1 86 ? 7.993 -2.861 -19.247 1.00 98.56 86 ARG A C 1
ATOM 677 O O . ARG A 1 86 ? 8.745 -3.101 -20.187 1.00 98.56 86 ARG A O 1
ATOM 684 N N . ALA A 1 87 ? 7.457 -1.655 -19.058 1.00 98.31 87 ALA A N 1
ATOM 685 C CA . ALA A 1 87 ? 7.694 -0.541 -19.974 1.00 98.31 87 ALA A CA 1
ATOM 686 C C . ALA A 1 87 ? 9.182 -0.153 -20.042 1.00 98.31 87 ALA A C 1
ATOM 688 O O . ALA A 1 87 ? 9.692 0.173 -21.118 1.00 98.31 87 ALA A O 1
ATOM 689 N N . ARG A 1 88 ? 9.887 -0.214 -18.907 1.00 98.56 88 ARG A N 1
ATOM 690 C CA . ARG A 1 88 ? 11.332 0.002 -18.824 1.00 98.56 88 ARG A CA 1
ATOM 691 C C . ARG A 1 88 ? 12.099 -1.076 -19.590 1.00 98.56 88 ARG A C 1
ATOM 693 O O . ARG A 1 88 ? 12.930 -0.719 -20.423 1.00 98.56 88 ARG A O 1
ATOM 700 N N . ALA A 1 89 ? 11.806 -2.354 -19.355 1.00 98.56 89 ALA A N 1
ATOM 701 C CA . ALA A 1 89 ? 12.458 -3.465 -20.048 1.00 98.56 89 ALA A CA 1
ATOM 702 C C . ALA A 1 89 ? 12.272 -3.374 -21.575 1.00 98.56 89 ALA A C 1
ATOM 704 O O . ALA A 1 89 ? 13.243 -3.470 -22.327 1.00 98.56 89 ALA A O 1
ATOM 705 N N . ASP A 1 90 ? 11.054 -3.073 -22.035 1.00 98.38 90 ASP A N 1
ATOM 706 C CA . ASP A 1 90 ? 10.756 -2.873 -23.457 1.00 98.38 90 ASP A CA 1
ATOM 707 C C . ASP A 1 90 ? 11.546 -1.699 -24.061 1.00 98.38 90 ASP A C 1
ATOM 709 O O . ASP A 1 90 ? 12.016 -1.759 -25.203 1.00 98.38 90 ASP A O 1
ATOM 713 N N . ALA A 1 91 ? 11.673 -0.593 -23.321 1.00 98.44 91 ALA A N 1
ATOM 714 C CA . ALA A 1 91 ? 12.430 0.574 -23.763 1.00 98.44 91 ALA A CA 1
ATOM 715 C C . ALA A 1 91 ? 13.934 0.272 -23.851 1.00 98.44 91 ALA A C 1
ATOM 717 O O . ALA A 1 91 ? 14.581 0.653 -24.832 1.00 98.44 91 ALA A O 1
ATOM 718 N N . GLU A 1 92 ? 14.476 -0.441 -22.862 1.00 98.56 92 GLU A N 1
ATOM 719 C CA . GLU A 1 92 ? 15.868 -0.895 -22.837 1.00 98.56 92 GLU A CA 1
ATOM 720 C C . GLU A 1 92 ? 16.165 -1.842 -24.010 1.00 98.56 92 GLU A C 1
ATOM 722 O O . GLU A 1 92 ? 17.160 -1.653 -24.717 1.00 98.56 92 GLU A O 1
ATOM 727 N N . GLU A 1 93 ? 15.272 -2.791 -24.300 1.00 98.62 93 GLU A N 1
ATOM 728 C CA . GLU A 1 93 ? 15.420 -3.699 -25.438 1.00 98.62 93 GLU A CA 1
ATOM 729 C C . GLU A 1 93 ? 15.423 -2.942 -26.777 1.00 98.62 93 GLU A C 1
ATOM 731 O O . GLU A 1 93 ? 16.294 -3.165 -27.626 1.00 98.62 93 GLU A O 1
ATOM 736 N N . ARG A 1 94 ? 14.495 -1.996 -26.979 1.00 98.25 94 ARG A N 1
ATOM 737 C CA . ARG A 1 94 ? 14.475 -1.160 -28.195 1.00 98.25 94 ARG A CA 1
ATOM 738 C C . ARG A 1 94 ? 15.753 -0.340 -28.328 1.00 98.25 94 ARG A C 1
ATOM 740 O O . ARG A 1 94 ? 16.333 -0.293 -29.412 1.00 98.25 94 ARG A O 1
ATOM 747 N N . ALA A 1 95 ? 16.212 0.277 -27.241 1.00 98.44 95 ALA A N 1
ATOM 748 C CA . ALA A 1 95 ? 17.460 1.033 -27.230 1.00 98.44 95 ALA A CA 1
ATOM 749 C C . ALA A 1 95 ? 18.656 0.147 -27.605 1.00 98.44 95 ALA A C 1
ATOM 751 O O . ALA A 1 95 ? 19.513 0.569 -28.384 1.00 98.44 95 ALA A O 1
ATOM 752 N N . HIS A 1 96 ? 18.696 -1.091 -27.110 1.00 98.69 96 HIS A N 1
ATOM 753 C CA . HIS A 1 96 ? 19.714 -2.066 -27.484 1.00 98.69 96 HIS A CA 1
ATOM 754 C C . HIS A 1 96 ? 19.667 -2.402 -28.981 1.00 98.69 96 HIS A C 1
ATOM 756 O O . HIS A 1 96 ? 20.694 -2.289 -29.655 1.00 98.69 96 HIS A O 1
ATOM 762 N N . ARG A 1 97 ? 18.484 -2.713 -29.529 1.00 98.56 97 ARG A N 1
ATOM 763 C CA . ARG A 1 97 ? 18.300 -2.976 -30.970 1.00 98.56 97 ARG A CA 1
ATOM 764 C C . ARG A 1 97 ? 18.749 -1.792 -31.830 1.00 98.56 97 ARG A C 1
ATOM 766 O O . ARG A 1 97 ? 19.440 -1.985 -32.826 1.00 98.56 97 ARG A O 1
ATOM 773 N N . TYR A 1 98 ? 18.434 -0.558 -31.431 1.00 98.56 98 TYR A N 1
ATOM 774 C CA . TYR A 1 98 ? 18.906 0.634 -32.144 1.00 98.56 98 TYR A CA 1
ATOM 775 C C . TYR A 1 98 ? 20.426 0.780 -32.093 1.00 98.56 98 TYR A C 1
ATOM 777 O O . TYR A 1 98 ? 21.042 1.062 -33.118 1.00 98.56 98 TYR A O 1
ATOM 785 N N . ARG A 1 99 ? 21.054 0.552 -30.932 1.00 98.44 99 ARG A N 1
ATOM 786 C CA . ARG A 1 99 ? 22.521 0.581 -30.813 1.00 98.44 99 ARG A CA 1
ATOM 787 C C . ARG A 1 99 ? 23.178 -0.479 -31.693 1.00 98.44 99 ARG A C 1
ATOM 789 O O . ARG A 1 99 ? 24.180 -0.177 -32.333 1.00 98.44 99 ARG A O 1
ATOM 796 N N . GLN A 1 100 ? 22.620 -1.688 -31.744 1.00 98.62 100 GLN A N 1
ATOM 797 C CA . GLN A 1 100 ? 23.089 -2.741 -32.648 1.00 98.62 100 GLN A CA 1
ATOM 798 C C . GLN A 1 100 ? 22.965 -2.307 -34.109 1.00 98.62 100 GLN A C 1
ATOM 800 O O . GLN A 1 100 ? 23.958 -2.328 -34.829 1.00 98.62 100 GLN A O 1
ATOM 805 N N . ARG A 1 101 ? 21.800 -1.790 -34.518 1.00 98.50 101 ARG A N 1
ATOM 806 C CA . ARG A 1 101 ? 21.586 -1.341 -35.898 1.00 98.50 101 ARG A CA 1
ATOM 807 C C . ARG A 1 101 ? 22.512 -0.196 -36.306 1.00 98.50 101 ARG A C 1
ATOM 809 O O . ARG A 1 101 ? 22.980 -0.153 -37.438 1.00 98.50 101 ARG A O 1
ATOM 816 N N . VAL A 1 102 ? 22.795 0.731 -35.391 1.00 98.62 102 VAL A N 1
ATOM 817 C CA . VAL A 1 102 ? 23.770 1.806 -35.627 1.00 98.62 102 VAL A CA 1
ATOM 818 C C . VAL A 1 102 ? 25.171 1.234 -35.842 1.00 98.62 102 VAL A C 1
ATOM 820 O O . VAL A 1 102 ? 25.852 1.682 -36.759 1.00 98.62 102 VAL A O 1
ATOM 823 N N . ARG A 1 103 ? 25.599 0.242 -35.046 1.00 98.62 103 ARG A N 1
ATOM 824 C CA . ARG A 1 103 ? 26.900 -0.425 -35.240 1.00 98.62 103 ARG A CA 1
ATOM 825 C C . ARG A 1 103 ? 26.979 -1.106 -36.605 1.00 98.62 103 ARG A C 1
ATOM 827 O O . ARG A 1 103 ? 27.922 -0.834 -37.335 1.00 98.62 103 ARG A O 1
ATOM 834 N N . GLU A 1 104 ? 25.953 -1.869 -36.979 1.00 98.56 104 GLU A N 1
ATOM 835 C CA . GLU A 1 104 ? 25.865 -2.519 -38.296 1.00 98.56 104 GLU A CA 1
ATOM 836 C C . GLU A 1 104 ? 26.003 -1.506 -39.443 1.00 98.56 104 GLU A C 1
ATOM 838 O O . GLU A 1 104 ? 26.832 -1.681 -40.328 1.00 98.56 104 GLU A O 1
ATOM 843 N N . LEU A 1 105 ? 25.255 -0.396 -39.406 1.00 98.56 105 LEU A N 1
ATOM 844 C CA . LEU A 1 105 ? 25.323 0.633 -40.453 1.00 98.56 105 LEU A CA 1
ATOM 845 C C . LEU A 1 105 ? 26.689 1.332 -40.517 1.00 98.56 105 LEU A C 1
ATOM 847 O O . LEU A 1 105 ? 27.136 1.731 -41.595 1.00 98.56 105 LEU A O 1
ATOM 851 N N . VAL A 1 106 ? 27.350 1.521 -39.372 1.00 98.62 106 VAL A N 1
ATOM 852 C CA . VAL A 1 106 ? 28.704 2.091 -39.317 1.00 98.62 106 VAL A CA 1
ATOM 853 C C . VAL A 1 106 ? 29.713 1.122 -39.931 1.00 98.62 106 VAL A C 1
ATOM 855 O O . VAL A 1 106 ? 30.544 1.546 -40.737 1.00 98.62 106 VAL A O 1
ATOM 858 N N . GLU A 1 107 ? 29.614 -0.165 -39.601 1.00 98.56 107 GLU A N 1
ATOM 859 C CA . GLU A 1 107 ? 30.437 -1.229 -40.179 1.00 98.56 107 GLU A CA 1
ATOM 860 C C . GLU A 1 107 ? 30.227 -1.322 -41.698 1.00 98.56 107 GLU A C 1
ATOM 862 O O . GLU A 1 107 ? 31.196 -1.191 -42.449 1.00 98.56 107 GLU A O 1
ATOM 867 N N . GLU A 1 108 ? 28.980 -1.417 -42.169 1.00 98.38 108 GLU A N 1
ATOM 868 C CA . GLU A 1 108 ? 28.625 -1.416 -43.597 1.00 98.38 108 GLU A CA 1
ATOM 869 C C . GLU A 1 108 ? 29.216 -0.203 -44.333 1.00 98.38 108 GLU A C 1
ATOM 871 O O . GLU A 1 108 ? 29.870 -0.348 -45.372 1.00 98.38 108 GLU A O 1
ATOM 876 N N . ARG A 1 109 ? 29.052 1.003 -43.770 1.00 98.50 109 ARG A N 1
ATOM 877 C CA . ARG A 1 109 ? 29.588 2.235 -44.362 1.00 98.50 109 ARG A CA 1
ATOM 878 C C . ARG A 1 109 ? 31.114 2.226 -44.414 1.00 98.50 109 ARG A C 1
ATOM 880 O O . ARG A 1 109 ? 31.684 2.678 -45.405 1.00 98.50 109 ARG A O 1
ATOM 887 N N . SER A 1 110 ? 31.780 1.727 -43.375 1.00 98.38 110 SER A N 1
ATOM 888 C CA . SER A 1 110 ? 33.246 1.640 -43.341 1.00 98.38 110 SER A CA 1
ATOM 889 C C . SER A 1 110 ? 33.797 0.676 -44.396 1.00 98.38 110 SER A C 1
ATOM 891 O O . SER A 1 110 ? 34.760 1.011 -45.087 1.00 98.38 110 SER A O 1
ATOM 893 N N . VAL A 1 111 ? 33.136 -0.470 -44.595 1.00 98.38 111 VAL A N 1
ATOM 894 C CA . VAL A 1 111 ? 33.482 -1.437 -45.644 1.00 98.38 111 VAL A CA 1
ATOM 895 C C . VAL A 1 111 ? 33.297 -0.807 -47.022 1.00 98.38 111 VAL A C 1
ATOM 897 O O . VAL A 1 111 ? 34.177 -0.931 -47.874 1.00 98.38 111 VAL A O 1
ATOM 900 N N . GLN A 1 112 ? 32.192 -0.089 -47.238 1.00 98.31 112 GLN A N 1
ATOM 901 C CA . GLN A 1 112 ? 31.930 0.584 -48.509 1.00 98.31 112 GLN A CA 1
ATOM 902 C C . GLN A 1 112 ? 32.998 1.639 -48.831 1.00 98.31 112 GLN A C 1
ATOM 904 O O . GLN A 1 112 ? 33.540 1.639 -49.936 1.00 98.31 112 GLN A O 1
ATOM 909 N N . VAL A 1 113 ? 33.362 2.477 -47.854 1.00 98.31 113 VAL A N 1
ATOM 910 C CA . VAL A 1 113 ? 34.441 3.467 -48.004 1.00 98.31 113 VAL A CA 1
ATOM 911 C C . VAL A 1 113 ? 35.768 2.782 -48.346 1.00 98.31 113 VAL A C 1
ATOM 913 O O . VAL A 1 113 ? 36.439 3.200 -49.288 1.00 98.31 113 VAL A O 1
ATOM 916 N N . ALA A 1 114 ? 36.121 1.690 -47.662 1.00 98.50 114 ALA A N 1
ATOM 917 C CA . ALA A 1 114 ? 37.347 0.942 -47.946 1.00 98.50 114 ALA A CA 1
ATOM 918 C C . ALA A 1 114 ? 37.357 0.325 -49.361 1.00 98.50 114 ALA A C 1
ATOM 920 O O . ALA A 1 114 ? 38.387 0.344 -50.040 1.00 98.50 114 ALA A O 1
ATOM 921 N N . MET A 1 115 ? 36.218 -0.193 -49.837 1.00 98.38 115 MET A N 1
ATOM 922 C CA . MET A 1 115 ? 36.087 -0.719 -51.202 1.00 98.38 115 MET A CA 1
ATOM 923 C C . MET A 1 115 ? 36.241 0.379 -52.260 1.00 98.38 115 MET A C 1
ATOM 925 O O . MET A 1 115 ? 36.943 0.174 -53.255 1.00 98.38 115 MET A O 1
ATOM 929 N N . ASP A 1 116 ? 35.604 1.531 -52.055 1.00 98.38 116 ASP A N 1
ATOM 930 C CA . ASP A 1 116 ? 35.679 2.664 -52.980 1.00 98.38 116 ASP A CA 1
ATOM 931 C C . ASP A 1 116 ? 37.098 3.250 -53.031 1.00 98.38 116 ASP A C 1
ATOM 933 O O . ASP A 1 116 ? 37.616 3.524 -54.118 1.00 98.38 116 ASP A O 1
ATOM 937 N N . GLU A 1 117 ? 37.776 3.356 -51.884 1.00 98.25 117 GLU A N 1
ATOM 938 C CA . GLU A 1 117 ? 39.190 3.736 -51.817 1.00 98.25 117 GLU A CA 1
ATOM 939 C C . GLU A 1 117 ? 40.095 2.732 -52.538 1.00 98.25 117 GLU A C 1
ATOM 941 O O . GLU A 1 117 ? 40.966 3.140 -53.308 1.00 98.25 117 GLU A O 1
ATOM 946 N N . GLY A 1 118 ? 39.878 1.429 -52.344 1.00 98.19 118 GLY A N 1
ATOM 947 C CA . GLY A 1 118 ? 40.637 0.382 -53.031 1.00 98.19 118 GLY A CA 1
ATOM 948 C C . GLY A 1 118 ? 40.477 0.443 -54.552 1.00 98.19 118 GLY A C 1
ATOM 949 O O . GLY A 1 118 ? 41.466 0.374 -55.283 1.00 98.19 118 GLY A O 1
ATOM 950 N N . ARG A 1 119 ? 39.248 0.652 -55.045 1.00 98.50 119 ARG A N 1
ATOM 951 C CA . ARG A 1 119 ? 38.979 0.849 -56.483 1.00 98.50 119 ARG A CA 1
ATOM 952 C C . ARG A 1 119 ? 39.661 2.098 -57.020 1.00 98.50 119 ARG A C 1
ATOM 954 O O . ARG A 1 119 ? 40.253 2.050 -58.097 1.00 98.50 119 ARG A O 1
ATOM 961 N N . ARG A 1 120 ? 39.577 3.205 -56.279 1.00 98.44 120 ARG A N 1
ATOM 962 C CA . ARG A 1 120 ? 40.200 4.472 -56.661 1.00 98.44 120 ARG A CA 1
ATOM 963 C C . ARG A 1 120 ? 41.718 4.333 -56.763 1.00 98.44 120 ARG A C 1
ATOM 965 O O . ARG A 1 120 ? 42.272 4.688 -57.799 1.00 98.44 120 ARG A O 1
ATOM 972 N N . ARG A 1 121 ? 42.365 3.756 -55.745 1.00 98.12 121 ARG A N 1
ATOM 973 C CA . ARG A 1 121 ? 43.817 3.510 -55.745 1.00 98.12 121 ARG A CA 1
ATOM 974 C C . ARG A 1 121 ? 44.230 2.577 -56.878 1.00 98.12 121 ARG A C 1
ATOM 976 O O . ARG A 1 121 ? 45.132 2.914 -57.630 1.00 98.12 121 ARG A O 1
ATOM 983 N N . GLY A 1 122 ? 43.518 1.467 -57.079 1.00 97.88 122 GLY A N 1
ATOM 984 C CA . GLY A 1 122 ? 43.807 0.547 -58.184 1.00 97.88 122 GLY A CA 1
ATOM 985 C C . GLY A 1 122 ? 43.653 1.189 -59.570 1.00 97.88 122 GLY A C 1
ATOM 986 O O . GLY A 1 122 ? 44.427 0.897 -60.480 1.00 97.88 122 GLY A O 1
ATOM 987 N N . PHE A 1 123 ? 42.689 2.099 -59.741 1.00 98.25 123 PHE A N 1
ATOM 988 C CA . PHE A 1 123 ? 42.528 2.863 -60.981 1.00 98.25 123 PHE A CA 1
ATOM 989 C C . PHE A 1 123 ? 43.679 3.854 -61.205 1.00 98.25 123 PHE A C 1
ATOM 991 O O . PHE A 1 123 ? 44.223 3.926 -62.308 1.00 98.25 123 PHE A O 1
ATOM 998 N N . GLU A 1 124 ? 44.063 4.594 -60.163 1.00 98.12 124 GLU A N 1
ATOM 999 C CA . GLU A 1 124 ? 45.197 5.524 -60.192 1.00 98.12 124 GLU A CA 1
ATOM 1000 C C . GLU A 1 124 ? 46.512 4.777 -60.501 1.00 98.12 124 GLU A C 1
ATOM 1002 O O . GLU A 1 124 ? 47.223 5.149 -61.437 1.00 98.12 124 GLU A O 1
ATOM 1007 N N . GLU A 1 125 ? 46.781 3.655 -59.828 1.00 97.38 125 GLU A N 1
ATOM 1008 C CA . GLU A 1 125 ? 47.943 2.789 -60.080 1.00 97.38 125 GLU A CA 1
ATOM 1009 C C . GLU A 1 125 ? 47.949 2.212 -61.500 1.00 97.38 125 GLU A C 1
ATOM 1011 O O . GLU A 1 125 ? 48.990 2.187 -62.158 1.00 97.38 125 GLU A O 1
ATOM 1016 N N . GLY A 1 126 ? 46.792 1.778 -62.010 1.00 96.56 126 GLY A N 1
ATOM 1017 C CA . GLY A 1 126 ? 46.660 1.271 -63.375 1.00 96.56 126 GLY A CA 1
ATOM 1018 C C . GLY A 1 126 ? 46.955 2.339 -64.431 1.00 96.56 126 GLY A C 1
ATOM 1019 O O . GLY A 1 126 ? 47.651 2.067 -65.414 1.00 96.56 126 GLY A O 1
ATOM 1020 N N . LEU A 1 127 ? 46.483 3.572 -64.213 1.00 96.69 127 LEU A N 1
ATOM 1021 C CA . LEU A 1 127 ? 46.813 4.714 -65.068 1.00 96.69 127 LEU A CA 1
ATOM 1022 C C . LEU A 1 127 ? 48.310 5.027 -65.039 1.00 96.69 127 LEU A C 1
ATOM 1024 O O . LEU A 1 127 ? 48.911 5.263 -66.091 1.00 96.69 127 LEU A O 1
ATOM 1028 N N . GLU A 1 128 ? 48.926 5.024 -63.860 1.00 96.12 128 GLU A N 1
ATOM 1029 C CA . GLU A 1 128 ? 50.363 5.253 -63.720 1.00 96.12 128 GLU A CA 1
ATOM 1030 C C . GLU A 1 128 ? 51.201 4.143 -64.357 1.00 96.12 128 GLU A C 1
ATOM 1032 O O . GLU A 1 128 ? 52.157 4.434 -65.081 1.00 96.12 128 GLU A O 1
ATOM 1037 N N . ALA A 1 129 ? 50.839 2.878 -64.143 1.00 94.69 129 ALA A N 1
ATOM 1038 C CA . ALA A 1 129 ? 51.495 1.731 -64.759 1.00 94.69 129 ALA A CA 1
ATOM 1039 C C . ALA A 1 129 ? 51.387 1.796 -66.287 1.00 94.69 129 ALA A C 1
ATOM 1041 O O . ALA A 1 129 ? 52.394 1.646 -66.977 1.00 94.69 129 ALA A O 1
ATOM 1042 N N . GLY A 1 130 ? 50.203 2.125 -66.815 1.00 92.62 130 GLY A N 1
ATOM 1043 C CA . GLY A 1 130 ? 49.991 2.356 -68.243 1.00 92.62 130 GLY A CA 1
ATOM 1044 C C . GLY A 1 130 ? 50.890 3.464 -68.795 1.00 92.62 130 GLY A C 1
ATOM 1045 O O . GLY A 1 130 ? 51.569 3.254 -69.802 1.00 92.62 130 GLY A O 1
ATOM 1046 N N . ARG A 1 131 ? 50.980 4.609 -68.099 1.00 90.56 131 ARG A N 1
ATOM 1047 C CA . ARG A 1 131 ? 51.900 5.704 -68.463 1.00 90.56 131 ARG A CA 1
ATOM 1048 C C . ARG A 1 131 ? 53.360 5.248 -68.463 1.00 90.56 131 ARG A C 1
ATOM 1050 O O . ARG A 1 131 ? 54.087 5.559 -69.402 1.00 90.56 131 ARG A O 1
ATOM 1057 N N . ARG A 1 132 ? 53.791 4.487 -67.450 1.00 88.44 132 ARG A N 1
ATOM 1058 C CA . ARG A 1 132 ? 55.159 3.940 -67.375 1.00 88.44 132 ARG A CA 1
ATOM 1059 C C . ARG A 1 132 ? 55.446 2.948 -68.505 1.00 88.44 132 ARG A C 1
ATOM 1061 O O . ARG A 1 132 ? 56.525 2.994 -69.088 1.00 88.44 132 ARG A O 1
ATOM 1068 N N . SER A 1 133 ? 54.498 2.079 -68.846 1.00 85.19 133 SER A N 1
ATOM 1069 C CA . SER A 1 133 ? 54.655 1.090 -69.918 1.00 85.19 133 SER A CA 1
ATOM 1070 C C . SER A 1 133 ? 54.650 1.719 -71.310 1.00 85.19 133 SER A C 1
ATOM 1072 O O . SER A 1 133 ? 55.410 1.281 -72.175 1.00 85.19 133 SER A O 1
ATOM 1074 N N . GLN A 1 134 ? 53.854 2.769 -71.526 1.00 74.50 134 GLN A N 1
ATOM 1075 C CA . GLN A 1 134 ? 53.785 3.474 -72.807 1.00 74.50 134 GLN A CA 1
ATOM 1076 C C . GLN A 1 134 ? 55.116 4.143 -73.186 1.00 74.50 134 GLN A C 1
ATOM 1078 O O . GLN A 1 134 ? 55.428 4.260 -74.367 1.00 74.50 134 GLN A O 1
ATOM 1083 N N . ILE A 1 135 ? 55.950 4.502 -72.204 1.00 68.19 135 ILE A N 1
ATOM 1084 C CA . ILE A 1 135 ? 57.295 5.053 -72.443 1.00 68.19 135 ILE A CA 1
ATOM 1085 C C . ILE A 1 135 ? 58.231 4.017 -73.097 1.00 68.19 135 ILE A C 1
ATOM 1087 O O . ILE A 1 135 ? 59.192 4.396 -73.764 1.00 68.19 135 ILE A O 1
ATOM 1091 N N . ARG A 1 136 ? 57.965 2.708 -72.962 1.00 61.47 136 ARG A N 1
ATOM 1092 C CA . ARG A 1 136 ? 58.893 1.661 -73.423 1.00 61.47 136 ARG A CA 1
ATOM 1093 C C . ARG A 1 136 ? 58.723 1.255 -74.889 1.00 61.47 136 ARG A C 1
ATOM 1095 O O . ARG A 1 136 ? 59.652 0.688 -75.454 1.00 61.47 136 ARG A O 1
ATOM 1102 N N . TYR A 1 137 ? 57.592 1.572 -75.517 1.00 60.53 137 TYR A N 1
ATOM 1103 C CA . TYR A 1 137 ? 57.383 1.337 -76.946 1.00 60.53 137 TYR A CA 1
ATOM 1104 C C . TYR A 1 137 ? 56.662 2.541 -77.558 1.00 60.53 137 TYR A C 1
ATOM 1106 O O . TYR A 1 137 ? 55.469 2.713 -77.297 1.00 60.53 137 TYR A O 1
ATOM 1114 N N . PRO A 1 138 ? 57.341 3.381 -78.365 1.00 58.72 138 PRO A N 1
ATOM 1115 C CA . PRO A 1 138 ? 56.671 4.420 -79.131 1.00 58.72 138 PRO A CA 1
ATOM 1116 C C . PRO A 1 138 ? 55.748 3.734 -80.138 1.00 58.72 138 PRO A C 1
ATOM 1118 O O . PRO A 1 138 ? 56.174 3.274 -81.196 1.00 58.72 138 PRO A O 1
ATOM 1121 N N . MET A 1 139 ? 54.475 3.606 -79.774 1.00 58.78 139 MET A N 1
ATOM 1122 C CA . MET A 1 139 ? 53.460 3.124 -80.695 1.00 58.78 139 MET A CA 1
ATOM 1123 C C . MET A 1 139 ? 53.360 4.139 -81.840 1.00 58.78 139 MET A C 1
ATOM 1125 O O . MET A 1 139 ? 53.182 5.331 -81.568 1.00 58.78 139 MET A O 1
ATOM 1129 N N . PRO A 1 140 ? 53.489 3.711 -83.107 1.00 59.81 140 PRO A N 1
ATOM 1130 C CA . PRO A 1 140 ? 53.301 4.598 -84.242 1.00 59.81 140 PRO A CA 1
ATOM 1131 C C . PRO A 1 140 ? 51.903 5.214 -84.156 1.00 59.81 140 PRO A C 1
ATOM 1133 O O . PRO A 1 140 ? 50.904 4.516 -83.974 1.00 59.81 140 PRO A O 1
ATOM 1136 N N . VAL A 1 141 ? 51.859 6.543 -84.228 1.00 59.19 141 VAL A N 1
ATOM 1137 C CA . VAL A 1 141 ? 50.640 7.350 -84.189 1.00 59.19 141 VAL A CA 1
ATOM 1138 C C . VAL A 1 141 ? 49.825 7.028 -85.439 1.00 59.19 141 VAL A C 1
ATOM 1140 O O . VAL A 1 141 ? 49.979 7.662 -86.479 1.00 59.19 141 VAL A O 1
ATOM 1143 N N . TYR A 1 142 ? 48.971 6.010 -85.362 1.00 64.06 142 TYR A N 1
ATOM 1144 C CA . TYR A 1 142 ? 47.947 5.815 -86.375 1.00 64.06 142 TYR A CA 1
ATOM 1145 C C . TYR A 1 142 ? 46.867 6.886 -86.169 1.00 64.06 142 TYR A C 1
ATOM 1147 O O . TYR A 1 142 ? 46.414 7.083 -85.037 1.00 64.06 142 TYR A O 1
ATOM 1155 N N . PRO A 1 143 ? 46.452 7.603 -87.227 1.00 63.16 143 PRO A N 1
ATOM 1156 C CA . PRO A 1 143 ? 45.399 8.602 -87.139 1.00 63.16 143 PRO A CA 1
ATOM 1157 C C . PRO A 1 143 ? 44.116 7.923 -86.662 1.00 63.16 143 PRO A C 1
ATOM 1159 O O . PRO A 1 143 ? 43.537 7.097 -87.365 1.00 63.16 143 PRO A O 1
ATOM 1162 N N . VAL A 1 144 ? 43.695 8.261 -85.444 1.00 63.09 144 VAL A N 1
ATOM 1163 C CA . VAL A 1 144 ? 42.450 7.767 -84.857 1.00 63.09 144 VAL A CA 1
ATOM 1164 C C . VAL A 1 144 ? 41.308 8.171 -85.796 1.00 63.09 144 VAL A C 1
ATOM 1166 O O . VAL A 1 144 ? 41.102 9.370 -86.018 1.00 63.09 144 VAL A O 1
ATOM 1169 N N . PRO A 1 145 ? 40.569 7.214 -86.386 1.00 60.56 145 PRO A N 1
ATOM 1170 C CA . PRO A 1 145 ? 39.402 7.533 -87.185 1.00 60.56 145 PRO A CA 1
ATOM 1171 C C . PRO A 1 145 ? 38.420 8.289 -86.295 1.00 60.56 145 PRO A C 1
ATOM 1173 O O . PRO A 1 145 ? 38.081 7.825 -85.206 1.00 60.56 145 PRO A O 1
ATOM 1176 N N . LYS A 1 146 ? 37.992 9.470 -86.755 1.00 62.00 146 LYS A N 1
ATOM 1177 C CA . LYS A 1 146 ? 36.991 10.305 -86.083 1.00 62.00 146 LYS A CA 1
ATOM 1178 C C . LYS A 1 146 ? 35.853 9.407 -85.586 1.00 62.00 146 LYS A C 1
ATOM 1180 O O . LYS A 1 146 ? 35.268 8.708 -86.420 1.00 62.00 146 LYS A O 1
ATOM 1185 N N . PRO A 1 147 ? 35.532 9.399 -84.281 1.00 55.00 147 PRO A N 1
ATOM 1186 C CA . PRO A 1 147 ? 34.426 8.601 -83.785 1.00 55.00 147 PRO A CA 1
ATOM 1187 C C . PRO A 1 147 ? 33.171 9.047 -84.531 1.00 55.00 147 PRO A C 1
ATOM 1189 O O . PRO A 1 147 ? 32.743 10.199 -84.428 1.00 55.00 147 PRO A O 1
ATOM 1192 N N . ARG A 1 148 ? 32.612 8.150 -85.352 1.00 59.94 148 ARG A N 1
ATOM 1193 C CA . ARG A 1 148 ? 31.275 8.347 -85.903 1.00 59.94 148 ARG A CA 1
ATOM 1194 C C . ARG A 1 148 ? 30.358 8.501 -84.702 1.00 59.94 148 ARG A C 1
ATOM 1196 O O . ARG A 1 148 ? 30.265 7.593 -83.884 1.00 59.94 148 ARG A O 1
ATOM 1203 N N . LEU A 1 149 ? 29.719 9.663 -84.617 1.00 59.12 149 LEU A N 1
ATOM 1204 C CA . LEU A 1 149 ? 28.604 9.956 -83.730 1.00 59.12 149 LEU A CA 1
ATOM 1205 C C . LEU A 1 149 ? 27.487 8.948 -84.028 1.00 59.12 149 LEU A C 1
ATOM 1207 O O . LEU A 1 149 ? 26.574 9.225 -84.801 1.00 59.12 149 LEU A O 1
ATOM 1211 N N . THR A 1 150 ? 27.577 7.739 -83.483 1.00 66.19 150 THR A N 1
ATOM 1212 C CA . THR A 1 150 ? 26.427 6.847 -83.428 1.00 66.19 150 THR A CA 1
ATOM 1213 C C . THR A 1 150 ? 25.451 7.464 -82.433 1.00 66.19 150 THR A C 1
ATOM 1215 O O . THR A 1 150 ? 25.881 7.816 -81.328 1.00 66.19 150 THR A O 1
ATOM 1218 N N . PRO A 1 151 ? 24.168 7.627 -82.793 1.00 62.50 151 PRO A N 1
ATOM 1219 C CA . PRO A 1 151 ? 23.155 8.157 -81.897 1.00 62.50 151 PRO A CA 1
ATOM 1220 C C . PRO A 1 151 ? 23.179 7.373 -80.590 1.00 62.50 151 PRO A C 1
ATOM 1222 O O . PRO A 1 151 ? 22.957 6.163 -80.569 1.00 62.50 151 PRO A O 1
ATOM 1225 N N . ARG A 1 152 ? 23.497 8.072 -79.500 1.00 58.78 152 ARG A N 1
ATOM 1226 C CA . ARG A 1 152 ? 23.350 7.560 -78.143 1.00 58.78 152 ARG A CA 1
ATOM 1227 C C . ARG A 1 152 ? 21.896 7.080 -78.014 1.00 58.78 152 ARG A C 1
ATOM 1229 O O . ARG A 1 152 ? 21.002 7.900 -78.235 1.00 58.78 152 ARG A O 1
ATOM 1236 N N . PRO A 1 153 ? 21.633 5.794 -77.719 1.00 65.88 153 PRO A N 1
ATOM 1237 C CA . PRO A 1 153 ? 20.270 5.335 -77.490 1.00 65.88 153 PRO A CA 1
ATOM 1238 C C . PRO A 1 153 ? 19.655 6.204 -76.385 1.00 65.88 153 PRO A C 1
ATOM 1240 O O . PRO A 1 153 ? 20.380 6.568 -75.449 1.00 65.88 153 PRO A O 1
ATOM 1243 N N . PRO A 1 154 ? 18.372 6.594 -76.503 1.00 65.69 154 PRO A N 1
ATOM 1244 C CA . PRO A 1 154 ? 17.742 7.497 -75.554 1.00 65.69 154 PRO A CA 1
ATOM 1245 C C . PRO A 1 154 ? 17.947 6.935 -74.154 1.00 65.69 154 PRO A C 1
ATOM 1247 O O . PRO A 1 154 ? 17.540 5.811 -73.852 1.00 65.69 154 PRO A O 1
ATOM 1250 N N . SER A 1 155 ? 18.647 7.713 -73.329 1.00 54.78 155 SER A N 1
ATOM 1251 C CA . SER A 1 155 ? 18.829 7.428 -71.918 1.00 54.78 155 SER A CA 1
ATOM 1252 C C . SER A 1 155 ? 17.456 7.142 -71.343 1.00 54.78 155 SER A C 1
ATOM 1254 O O . SER A 1 155 ? 16.579 8.009 -71.353 1.00 54.78 155 SER A O 1
ATOM 1256 N N . ARG A 1 156 ? 17.276 5.894 -70.908 1.00 57.06 156 ARG A N 1
ATOM 1257 C CA . ARG A 1 156 ? 16.142 5.424 -70.129 1.00 57.06 156 ARG A CA 1
ATOM 1258 C C . ARG A 1 156 ? 15.884 6.463 -69.050 1.00 57.06 156 ARG A C 1
ATOM 1260 O O . ARG A 1 156 ? 16.673 6.580 -68.122 1.00 57.06 156 ARG A O 1
ATOM 1267 N N . ARG A 1 157 ? 14.831 7.241 -69.305 1.00 52.53 157 ARG A N 1
ATOM 1268 C CA . ARG A 1 157 ? 14.152 8.209 -68.454 1.00 52.53 157 ARG A CA 1
ATOM 1269 C C . ARG A 1 157 ? 14.717 8.167 -67.041 1.00 52.53 157 ARG A C 1
ATOM 1271 O O . ARG A 1 157 ? 14.459 7.218 -66.305 1.00 52.53 157 ARG A O 1
ATOM 1278 N N . GLU A 1 158 ? 15.471 9.203 -66.700 1.00 50.53 158 GLU A N 1
ATOM 1279 C CA . GLU A 1 158 ? 15.565 9.668 -65.329 1.00 50.53 158 GLU A CA 1
ATOM 1280 C C . GLU A 1 158 ? 14.116 9.807 -64.853 1.00 50.53 158 GLU A C 1
ATOM 1282 O O . GLU A 1 158 ? 13.420 10.782 -65.140 1.00 50.53 158 GLU A O 1
ATOM 1287 N N . THR A 1 159 ? 13.596 8.766 -64.204 1.00 52.84 159 THR A N 1
ATOM 1288 C CA . THR A 1 159 ? 12.595 8.962 -63.174 1.00 52.84 159 THR A CA 1
ATOM 1289 C C . THR A 1 159 ? 13.299 9.870 -62.204 1.00 52.84 159 THR A C 1
ATOM 1291 O O . THR A 1 159 ? 14.142 9.414 -61.433 1.00 52.84 159 THR A O 1
ATOM 1294 N N . ALA A 1 160 ? 13.026 11.167 -62.357 1.00 52.28 160 ALA A N 1
ATOM 1295 C CA . ALA A 1 160 ? 13.220 12.147 -61.327 1.00 52.28 160 ALA A CA 1
ATOM 1296 C C . ALA A 1 160 ? 12.844 11.435 -60.037 1.00 52.28 160 ALA A C 1
ATOM 1298 O O . ALA A 1 160 ? 11.681 11.072 -59.832 1.00 52.28 160 ALA A O 1
ATOM 1299 N N . SER A 1 161 ? 13.857 11.154 -59.226 1.00 54.09 161 SER A N 1
ATOM 1300 C CA . SER A 1 161 ? 13.689 10.985 -57.803 1.00 54.09 161 SER A CA 1
ATOM 1301 C C . SER A 1 161 ? 13.102 12.313 -57.371 1.00 54.09 161 SER A C 1
ATOM 1303 O O . SER A 1 161 ? 13.819 13.258 -57.054 1.00 54.09 161 SER A O 1
ATOM 1305 N N . GLN A 1 162 ? 11.784 12.412 -57.530 1.00 53.19 162 GLN A N 1
ATOM 1306 C CA . GLN A 1 162 ? 10.936 13.393 -56.922 1.00 53.19 162 GLN A CA 1
ATOM 1307 C C . GLN A 1 162 ? 11.355 13.283 -55.471 1.00 53.19 162 GLN A C 1
ATOM 1309 O O . GLN A 1 162 ? 11.090 12.277 -54.811 1.00 53.19 162 GLN A O 1
ATOM 1314 N N . SER A 1 163 ? 12.170 14.243 -55.046 1.00 51.31 163 SER A N 1
ATOM 1315 C CA . SER A 1 163 ? 12.461 14.487 -53.656 1.00 51.31 163 SER A CA 1
ATOM 1316 C C . SER A 1 163 ? 11.097 14.770 -53.060 1.00 51.31 163 SER A C 1
ATOM 1318 O O . SER A 1 163 ? 10.628 15.908 -53.073 1.00 51.31 163 SER A O 1
ATOM 1320 N N . VAL A 1 164 ? 10.401 13.704 -52.663 1.00 54.19 164 VAL A N 1
ATOM 1321 C CA . VAL A 1 164 ? 9.277 13.798 -51.758 1.00 54.19 164 VAL A CA 1
ATOM 1322 C C . VAL A 1 164 ? 9.865 14.604 -50.611 1.00 54.19 164 VAL A C 1
ATOM 1324 O O . VAL A 1 164 ? 10.868 14.161 -50.039 1.00 54.19 164 VAL A O 1
ATOM 1327 N N . PRO A 1 165 ? 9.365 15.823 -50.350 1.00 57.12 165 PRO A N 1
ATOM 1328 C CA . PRO A 1 165 ? 9.762 16.547 -49.164 1.00 57.12 165 PRO A CA 1
ATOM 1329 C C . PRO A 1 165 ? 9.459 15.574 -48.042 1.00 57.12 165 PRO A C 1
ATOM 1331 O O . PRO A 1 165 ? 8.298 15.215 -47.858 1.00 57.12 165 PRO A O 1
ATOM 1334 N N . VAL A 1 166 ? 10.495 15.046 -47.389 1.00 58.84 166 VAL A N 1
ATOM 1335 C CA . VAL A 1 166 ? 10.305 14.294 -46.158 1.00 58.84 166 VAL A CA 1
ATOM 1336 C C . VAL A 1 166 ? 9.558 15.285 -45.276 1.00 58.84 166 VAL A C 1
ATOM 1338 O O . VAL A 1 166 ? 10.138 16.331 -44.963 1.00 58.84 166 VAL A O 1
ATOM 1341 N N . PRO A 1 167 ? 8.258 15.071 -44.989 1.00 67.81 167 PRO A N 1
ATOM 1342 C CA . PRO A 1 167 ? 7.554 15.981 -44.111 1.00 67.81 167 PRO A CA 1
ATOM 1343 C C . PRO A 1 167 ? 8.378 16.013 -42.824 1.00 67.81 167 PRO A C 1
ATOM 1345 O O . PRO A 1 167 ? 8.847 14.947 -42.403 1.00 67.81 167 PRO A O 1
ATOM 1348 N N . PRO A 1 168 ? 8.641 17.196 -42.239 1.00 64.00 168 PRO A N 1
ATOM 1349 C CA . PRO A 1 168 ? 9.339 17.255 -40.967 1.00 64.00 168 PRO A CA 1
ATOM 1350 C C . PRO A 1 168 ? 8.621 16.278 -40.048 1.00 64.00 168 PRO A C 1
ATOM 1352 O O . PRO A 1 168 ? 7.398 16.369 -39.903 1.00 64.00 168 PRO A O 1
ATOM 1355 N N . ALA A 1 169 ? 9.358 15.283 -39.542 1.00 59.62 169 ALA A N 1
ATOM 1356 C CA . ALA A 1 169 ? 8.804 14.319 -38.610 1.00 59.62 169 ALA A CA 1
ATOM 1357 C C . ALA A 1 169 ? 8.025 15.136 -37.576 1.00 59.62 169 ALA A C 1
ATOM 1359 O O . ALA A 1 169 ? 8.603 16.095 -37.050 1.00 59.62 169 ALA A O 1
ATOM 1360 N N . PRO A 1 170 ? 6.722 14.866 -37.367 1.00 58.00 170 PRO A N 1
ATOM 1361 C CA . PRO A 1 170 ? 5.943 15.646 -36.432 1.00 58.00 170 PRO A CA 1
ATOM 1362 C C . PRO A 1 170 ? 6.700 15.584 -35.117 1.00 58.00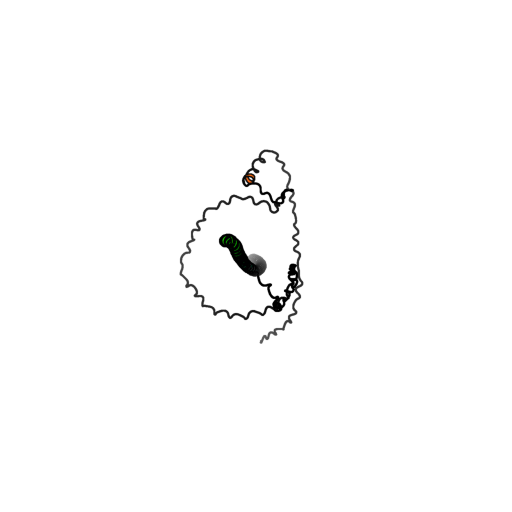 170 PRO A C 1
ATOM 1364 O O . PRO A 1 170 ? 6.873 14.502 -34.547 1.00 58.00 170 PRO A O 1
ATOM 1367 N N . ILE A 1 171 ? 7.220 16.739 -34.690 1.00 51.75 171 ILE A N 1
ATOM 1368 C CA . ILE A 1 171 ? 7.684 16.941 -33.329 1.00 51.75 171 ILE A CA 1
ATOM 1369 C C . ILE A 1 171 ? 6.473 16.521 -32.523 1.00 51.75 171 ILE A C 1
ATOM 1371 O O . ILE A 1 171 ? 5.444 17.196 -32.547 1.00 51.75 171 ILE A O 1
ATOM 1375 N N . SER A 1 172 ? 6.552 15.320 -31.958 1.00 50.28 172 SER A N 1
ATOM 1376 C CA . SER A 1 172 ? 5.502 14.768 -31.131 1.00 50.28 172 SER A CA 1
ATOM 1377 C C . SER A 1 172 ? 5.512 15.646 -29.900 1.00 50.28 172 SER A C 1
ATOM 1379 O O . SER A 1 172 ? 6.242 15.394 -28.944 1.00 50.28 172 SER A O 1
ATOM 1381 N N . ALA A 1 173 ? 4.761 16.746 -29.975 1.00 56.81 173 ALA A N 1
ATOM 1382 C CA . ALA A 1 173 ? 4.295 17.435 -28.800 1.00 56.81 173 ALA A CA 1
ATOM 1383 C C . ALA A 1 173 ? 3.746 16.333 -27.889 1.00 56.81 173 ALA A C 1
ATOM 1385 O O . ALA A 1 173 ? 3.022 15.466 -28.393 1.00 56.81 173 ALA A O 1
ATOM 1386 N N . PRO A 1 174 ? 4.139 16.290 -26.606 1.00 53.06 174 PRO A N 1
ATOM 1387 C CA . PRO A 1 174 ? 3.607 15.306 -25.685 1.00 53.06 174 PRO A CA 1
ATOM 1388 C C . PRO A 1 174 ? 2.092 15.460 -25.715 1.00 53.06 174 PRO A C 1
ATOM 1390 O O . PRO A 1 174 ? 1.546 16.453 -25.237 1.00 53.06 174 PRO A O 1
ATOM 1393 N N . THR A 1 175 ? 1.427 14.515 -26.376 1.00 53.12 175 THR A N 1
ATOM 1394 C CA . THR A 1 175 ? -0.024 14.445 -26.421 1.00 53.12 175 THR A CA 1
ATOM 1395 C C . THR A 1 175 ? -0.469 14.482 -24.965 1.00 53.12 175 THR A C 1
ATOM 1397 O O . THR A 1 175 ? -0.026 13.614 -24.204 1.00 53.12 175 THR A O 1
ATOM 1400 N N . PRO A 1 176 ? -1.279 15.464 -24.527 1.00 52.66 176 PRO A N 1
ATOM 1401 C CA . PRO A 1 176 ? -1.908 15.352 -23.227 1.00 52.66 176 PRO A CA 1
ATOM 1402 C C . PRO A 1 176 ? -2.658 14.028 -23.268 1.00 52.66 176 PRO A C 1
ATOM 1404 O O . PRO A 1 176 ? -3.430 13.787 -24.197 1.00 52.66 176 PRO A O 1
ATOM 1407 N N . VAL A 1 177 ? -2.328 13.136 -22.335 1.00 53.28 177 VAL A N 1
ATOM 1408 C CA . VAL A 1 177 ? -2.968 11.834 -22.184 1.00 53.28 177 VAL A CA 1
ATOM 1409 C C . VAL A 1 177 ? -4.450 12.115 -21.973 1.00 53.28 177 VAL A C 1
ATOM 1411 O O . VAL A 1 177 ? -4.899 12.395 -20.865 1.00 53.28 177 VAL A O 1
ATOM 1414 N N . ALA A 1 178 ? -5.204 12.135 -23.069 1.00 48.25 178 ALA A N 1
ATOM 1415 C CA . ALA A 1 178 ? -6.643 12.175 -23.034 1.00 48.25 178 ALA A CA 1
ATOM 1416 C C . ALA A 1 178 ? -7.042 10.861 -22.375 1.00 48.25 178 ALA A C 1
ATOM 1418 O O . ALA A 1 178 ? -6.831 9.790 -22.945 1.00 48.25 178 ALA A O 1
ATOM 1419 N N . LEU A 1 179 ? -7.525 10.966 -21.137 1.00 53.09 179 LEU A N 1
ATOM 1420 C CA . LEU A 1 179 ? -8.164 9.895 -20.389 1.00 53.09 179 LEU A CA 1
ATOM 1421 C C . LEU A 1 179 ? -9.156 9.206 -21.325 1.00 53.09 179 LEU A C 1
ATOM 1423 O O . LEU A 1 179 ? -10.240 9.725 -21.593 1.00 53.09 179 LEU A O 1
ATOM 1427 N N . ALA A 1 180 ? -8.749 8.065 -21.880 1.00 52.41 180 ALA A N 1
ATOM 1428 C CA . ALA A 1 180 ? -9.630 7.244 -22.679 1.00 52.41 180 ALA A CA 1
ATOM 1429 C C . ALA A 1 180 ? -10.851 6.897 -21.811 1.00 52.41 180 ALA A C 1
ATOM 1431 O O . ALA A 1 180 ? -10.673 6.577 -20.629 1.00 52.41 180 ALA A O 1
ATOM 1432 N N . PRO A 1 181 ? -12.080 6.957 -22.352 1.00 57.03 181 PRO A N 1
ATOM 1433 C CA . PRO A 1 181 ? -13.247 6.476 -21.634 1.00 57.03 181 PRO A CA 1
ATOM 1434 C C . PRO A 1 181 ? -12.990 5.012 -21.290 1.00 57.03 181 PRO A C 1
ATOM 1436 O O . PRO A 1 181 ? -12.768 4.187 -22.181 1.00 57.03 181 PRO A O 1
ATOM 1439 N N . GLN A 1 182 ? -12.930 4.722 -19.989 1.00 51.97 182 GLN A N 1
ATOM 1440 C CA . GLN A 1 182 ? -12.725 3.371 -19.497 1.00 51.97 182 GLN A CA 1
ATOM 1441 C C . GLN A 1 182 ? -13.762 2.473 -20.160 1.00 51.97 182 GLN A C 1
ATOM 1443 O O . GLN A 1 182 ? -14.968 2.702 -20.052 1.00 51.97 182 GLN A O 1
ATOM 1448 N N . ARG A 1 183 ? -13.277 1.480 -20.909 1.00 52.44 183 ARG A N 1
ATOM 1449 C CA . ARG A 1 183 ? -14.137 0.420 -21.419 1.00 52.44 183 ARG A CA 1
ATOM 1450 C C . ARG A 1 183 ? -14.847 -0.205 -20.214 1.00 52.44 183 ARG A C 1
ATOM 1452 O O . ARG A 1 183 ? -14.193 -0.377 -19.183 1.00 52.44 183 ARG A O 1
ATOM 1459 N N . PRO A 1 184 ? -16.142 -0.546 -20.326 1.00 56.22 184 PRO A N 1
ATOM 1460 C CA . PRO A 1 184 ? -16.808 -1.350 -19.317 1.00 56.22 184 PRO A CA 1
ATOM 1461 C C . PRO A 1 184 ? -15.955 -2.592 -19.095 1.00 56.22 184 PRO A C 1
ATOM 1463 O O . PRO A 1 184 ? -15.640 -3.304 -20.050 1.00 56.22 184 PRO A O 1
ATOM 1466 N N . ILE A 1 185 ? -15.516 -2.787 -17.858 1.00 53.41 185 ILE A N 1
ATOM 1467 C CA . ILE A 1 185 ? -14.870 -4.014 -17.421 1.00 53.41 185 ILE A CA 1
ATOM 1468 C C . ILE A 1 185 ? -15.908 -5.105 -17.681 1.00 53.41 185 ILE A C 1
ATOM 1470 O O . ILE A 1 185 ? -16.907 -5.191 -16.976 1.00 53.41 185 ILE A O 1
ATOM 1474 N N . THR A 1 186 ? -15.736 -5.869 -18.759 1.00 51.19 186 THR A N 1
ATOM 1475 C CA . THR A 1 186 ? -16.392 -7.164 -18.888 1.00 51.19 186 THR A CA 1
ATOM 1476 C C . THR A 1 186 ? -15.879 -7.986 -17.726 1.00 51.19 186 THR A C 1
ATOM 1478 O O . THR A 1 186 ? -14.676 -8.249 -17.653 1.00 51.19 186 THR A O 1
ATOM 1481 N N . ASP A 1 187 ? -16.783 -8.290 -16.798 1.00 50.22 187 ASP A N 1
ATOM 1482 C CA . ASP A 1 187 ? -16.519 -9.141 -15.650 1.00 50.22 187 ASP A CA 1
ATOM 1483 C C . ASP A 1 187 ? -15.727 -10.371 -16.109 1.00 50.22 187 ASP A C 1
ATOM 1485 O O . ASP A 1 187 ? -16.139 -11.035 -17.070 1.00 50.22 187 ASP A O 1
ATOM 1489 N N . PRO A 1 188 ? -14.576 -10.671 -15.483 1.00 54.50 188 PRO A N 1
ATOM 1490 C CA . PRO A 1 188 ? -13.914 -11.932 -15.728 1.00 54.50 188 PRO A CA 1
ATOM 1491 C C . PRO A 1 188 ? -14.894 -13.038 -15.345 1.00 54.50 188 PRO A C 1
ATOM 1493 O O . PRO A 1 188 ? -15.390 -13.101 -14.220 1.00 54.50 188 PRO A O 1
ATOM 1496 N N . GLU A 1 189 ? -15.187 -13.876 -16.333 1.00 55.62 189 GLU A N 1
ATOM 1497 C CA . GLU A 1 189 ? -15.850 -15.161 -16.189 1.00 55.62 189 GLU A CA 1
ATOM 1498 C C . GLU A 1 189 ? -15.397 -15.830 -14.878 1.00 55.62 189 GLU A C 1
ATOM 1500 O O . GLU A 1 189 ? -14.187 -15.909 -14.632 1.00 55.62 189 GLU A O 1
ATOM 1505 N N . PRO A 1 190 ? -16.324 -16.259 -13.999 1.00 58.22 190 PRO A N 1
ATOM 1506 C CA . PRO A 1 190 ? -15.962 -16.845 -12.721 1.00 58.22 190 PRO A CA 1
ATOM 1507 C C . PRO A 1 190 ? -15.165 -18.117 -12.988 1.00 58.22 190 PRO A C 1
ATOM 1509 O O . PRO A 1 190 ? -15.724 -19.166 -13.317 1.00 58.22 190 PRO A O 1
ATOM 1512 N N . GLN A 1 191 ? -13.842 -18.017 -12.849 1.00 52.19 191 GLN A N 1
ATOM 1513 C CA . GLN A 1 191 ? -12.973 -19.175 -12.780 1.00 52.19 191 GLN A CA 1
ATOM 1514 C C . GLN A 1 191 ? -13.523 -20.062 -11.671 1.00 52.19 191 GLN A C 1
ATOM 1516 O O . GLN A 1 191 ? -13.514 -19.693 -10.496 1.00 52.19 191 GLN A O 1
ATOM 1521 N N . ARG A 1 192 ? -14.050 -21.223 -12.074 1.00 50.16 192 ARG A N 1
ATOM 1522 C CA . ARG A 1 192 ? -14.347 -22.329 -11.174 1.00 50.16 192 ARG A CA 1
ATOM 1523 C C . ARG A 1 192 ? -13.114 -22.541 -10.312 1.00 50.16 192 ARG A C 1
ATOM 1525 O O . ARG A 1 192 ? -12.074 -22.972 -10.808 1.00 50.16 192 ARG A O 1
ATOM 1532 N N . SER A 1 193 ? -13.259 -22.223 -9.036 1.00 51.41 193 SER A N 1
ATOM 1533 C CA . SER A 1 193 ? -12.355 -22.641 -7.984 1.00 51.41 193 SER A CA 1
ATOM 1534 C C . SER A 1 193 ? -12.077 -24.134 -8.178 1.00 51.41 193 SER A C 1
ATOM 1536 O O . SER A 1 193 ? -13.038 -24.904 -8.314 1.00 51.41 193 SER A O 1
ATOM 1538 N N . PRO A 1 194 ? -10.807 -24.575 -8.225 1.00 57.38 194 PRO A N 1
ATOM 1539 C CA . PRO A 1 194 ? -10.527 -25.989 -8.074 1.00 57.38 194 PRO A CA 1
ATOM 1540 C C . PRO A 1 194 ? -11.155 -26.443 -6.755 1.00 57.38 194 PRO A C 1
ATOM 1542 O O . PRO A 1 194 ? -11.117 -25.728 -5.750 1.00 57.38 194 PRO A O 1
ATOM 1545 N N . SER A 1 195 ? -11.810 -27.599 -6.823 1.00 55.16 195 SER A N 1
ATOM 1546 C CA . SER A 1 195 ? -12.380 -28.323 -5.691 1.00 55.16 195 SER A CA 1
ATOM 1547 C C . SER A 1 195 ? -11.463 -28.216 -4.467 1.00 55.16 195 SER A C 1
ATOM 1549 O O . SER A 1 195 ? -10.250 -28.331 -4.649 1.00 55.16 195 SER A O 1
ATOM 1551 N N . PRO A 1 196 ? -11.994 -28.021 -3.246 1.00 58.50 196 PRO A N 1
ATOM 1552 C CA . PRO A 1 196 ? -11.177 -28.030 -2.044 1.00 58.50 196 PRO A CA 1
ATOM 1553 C C . PRO A 1 196 ? -10.446 -29.371 -1.985 1.00 58.50 196 PRO A C 1
ATOM 1555 O O . PRO A 1 196 ? -11.077 -30.410 -1.792 1.00 58.50 196 PRO A O 1
ATOM 1558 N N . GLU A 1 197 ? -9.133 -29.365 -2.207 1.00 53.78 197 GLU A N 1
ATOM 1559 C CA . GLU A 1 197 ? -8.301 -30.458 -1.735 1.00 53.78 197 GLU A CA 1
ATOM 1560 C C . GLU A 1 197 ? -8.517 -30.527 -0.228 1.00 53.78 197 GLU A C 1
ATOM 1562 O O . GLU A 1 197 ? -8.399 -29.528 0.487 1.00 53.78 197 GLU A O 1
ATOM 1567 N N . GLU A 1 198 ? -8.924 -31.706 0.229 1.00 50.25 198 GLU A N 1
ATOM 1568 C CA . GLU A 1 198 ? -9.059 -32.041 1.631 1.00 50.25 198 GLU A CA 1
ATOM 1569 C C . GLU A 1 198 ? -7.751 -31.693 2.338 1.00 50.25 198 GLU A C 1
ATOM 1571 O O . GLU A 1 198 ? -6.760 -32.423 2.255 1.00 50.25 198 GLU A O 1
ATOM 1576 N N . ILE A 1 199 ? -7.752 -30.561 3.045 1.00 48.78 199 ILE A N 1
ATOM 1577 C CA . ILE A 1 199 ? -6.726 -30.223 4.019 1.00 48.78 199 ILE A CA 1
ATOM 1578 C C . ILE A 1 199 ? -6.746 -31.368 5.021 1.00 48.78 199 ILE A C 1
ATOM 1580 O O . ILE A 1 199 ? -7.625 -31.460 5.882 1.00 48.78 199 ILE A O 1
ATOM 1584 N N . HIS A 1 200 ? -5.786 -32.273 4.857 1.00 55.19 200 HIS A N 1
ATOM 1585 C CA . HIS A 1 200 ? -5.494 -33.322 5.806 1.00 55.19 200 HIS A CA 1
ATOM 1586 C C . HIS A 1 200 ? -5.239 -32.619 7.129 1.00 55.19 200 HIS A C 1
ATOM 1588 O O . HIS A 1 200 ? -4.230 -31.940 7.315 1.00 55.19 200 HIS A O 1
ATOM 1594 N N . SER A 1 201 ? -6.221 -32.722 8.020 1.00 57.06 201 SER A N 1
ATOM 1595 C CA . SER A 1 201 ? -6.112 -32.198 9.367 1.00 57.06 201 SER A CA 1
ATOM 1596 C C . SER A 1 201 ? -4.862 -32.829 9.978 1.00 57.06 201 SER A C 1
ATOM 1598 O O . SER A 1 201 ? -4.773 -34.063 10.001 1.00 57.06 201 SER A O 1
ATOM 1600 N N . PRO A 1 202 ? -3.866 -32.040 10.419 1.00 56.41 202 PRO A N 1
ATOM 1601 C CA . PRO A 1 202 ? -2.708 -32.609 11.074 1.00 56.41 202 PRO A CA 1
ATOM 1602 C C . PRO A 1 202 ? -3.209 -33.382 12.290 1.00 56.41 202 PRO A C 1
ATOM 1604 O O . PRO A 1 202 ? -3.887 -32.849 13.169 1.00 56.41 202 PRO A O 1
ATOM 1607 N N . ARG A 1 203 ? -2.921 -34.682 12.268 1.00 63.84 203 ARG A N 1
ATOM 1608 C CA . ARG A 1 203 ? -3.157 -35.635 13.345 1.00 63.84 203 ARG A CA 1
ATOM 1609 C C . ARG A 1 203 ? -2.787 -34.980 14.685 1.00 63.84 203 ARG A C 1
ATOM 1611 O O . ARG A 1 203 ? -1.688 -34.430 14.768 1.00 63.84 203 ARG A O 1
ATOM 1618 N N . PRO A 1 204 ? -3.643 -35.037 15.722 1.00 55.22 204 PRO A N 1
ATOM 1619 C CA . PRO A 1 204 ? -3.301 -34.508 17.035 1.00 55.22 204 PRO A CA 1
ATOM 1620 C C . PRO A 1 204 ? -2.080 -35.270 17.558 1.00 55.22 204 PRO A C 1
ATOM 1622 O O . PRO A 1 204 ? -2.162 -36.445 17.919 1.00 55.22 204 PRO A O 1
ATOM 1625 N N . VAL A 1 205 ? -0.920 -34.617 17.518 1.00 57.22 205 VAL A N 1
ATOM 1626 C CA . VAL A 1 205 ? 0.291 -35.092 18.178 1.00 57.22 205 VAL A CA 1
ATOM 1627 C C . VAL A 1 205 ? 0.065 -34.854 19.661 1.00 57.22 205 VAL A C 1
ATOM 1629 O O . VAL A 1 205 ? -0.025 -33.713 20.105 1.00 57.22 205 VAL A O 1
ATOM 1632 N N . ALA A 1 206 ? -0.101 -35.949 20.394 1.00 59.88 206 ALA A N 1
ATOM 1633 C CA . ALA A 1 206 ? -0.232 -35.953 21.838 1.00 59.88 206 ALA A CA 1
ATOM 1634 C C . ALA A 1 206 ? 0.914 -35.166 22.497 1.00 59.88 206 ALA A C 1
ATOM 1636 O O . ALA A 1 206 ? 2.084 -35.395 22.184 1.00 59.88 206 ALA A O 1
ATOM 1637 N N . ASP A 1 207 ? 0.532 -34.250 23.389 1.00 58.91 207 ASP A N 1
ATOM 1638 C CA . ASP A 1 207 ? 1.246 -33.768 24.574 1.00 58.91 207 ASP A CA 1
ATOM 1639 C C . ASP A 1 207 ? 2.775 -33.885 24.551 1.00 58.91 207 ASP A C 1
ATOM 1641 O O . ASP A 1 207 ? 3.384 -34.582 25.365 1.00 58.91 207 ASP A O 1
ATOM 1645 N N . GLN A 1 208 ? 3.423 -33.142 23.654 1.00 66.44 208 GLN A N 1
ATOM 1646 C CA . GLN A 1 208 ? 4.813 -32.774 23.893 1.00 66.44 208 GLN A CA 1
ATOM 1647 C C . GLN A 1 208 ? 4.843 -31.463 24.686 1.00 66.44 208 GLN A C 1
ATOM 1649 O O . GLN A 1 208 ? 4.261 -30.472 24.239 1.00 66.44 208 GLN A O 1
ATOM 1654 N N . PRO A 1 209 ? 5.504 -31.421 25.860 1.00 74.19 209 PRO A N 1
ATOM 1655 C CA . PRO A 1 209 ? 5.659 -30.187 26.610 1.00 74.19 209 PRO A CA 1
ATOM 1656 C C . PRO A 1 209 ? 6.426 -29.189 25.743 1.00 74.19 209 PRO A C 1
ATOM 1658 O O . PRO A 1 209 ? 7.577 -29.432 25.377 1.00 74.19 209 PRO A O 1
ATOM 1661 N N . ILE A 1 210 ? 5.764 -28.081 25.406 1.00 61.03 210 ILE A N 1
ATOM 1662 C CA . ILE A 1 210 ? 6.336 -26.949 24.679 1.00 61.03 210 ILE A CA 1
ATOM 1663 C C . ILE A 1 210 ? 7.541 -26.465 25.486 1.00 61.03 210 ILE A C 1
ATOM 1665 O O . ILE A 1 210 ? 7.397 -25.808 26.516 1.00 61.03 210 ILE A O 1
ATOM 1669 N N . ARG A 1 211 ? 8.747 -26.834 25.049 1.00 70.44 211 ARG A N 1
ATOM 1670 C CA . ARG A 1 211 ? 9.977 -26.278 25.607 1.00 70.44 211 ARG A CA 1
ATOM 1671 C C . ARG A 1 211 ? 10.196 -24.932 24.922 1.00 70.44 211 ARG A C 1
ATOM 1673 O O . ARG A 1 211 ? 10.230 -24.909 23.690 1.00 70.44 211 ARG A O 1
ATOM 1680 N N . PRO A 1 212 ? 10.317 -23.820 25.666 1.00 75.25 212 PRO A N 1
ATOM 1681 C CA . PRO A 1 212 ? 10.622 -22.535 25.061 1.00 75.25 212 PRO A CA 1
ATOM 1682 C C . PRO A 1 212 ? 11.951 -22.660 24.319 1.00 75.25 212 PRO A C 1
ATOM 1684 O O . PRO A 1 212 ? 12.962 -23.056 24.901 1.00 75.25 212 PRO A O 1
ATOM 1687 N N . ILE A 1 213 ? 11.932 -22.370 23.019 1.00 65.00 213 ILE A N 1
ATOM 1688 C CA . ILE A 1 213 ? 13.148 -22.271 22.217 1.00 65.00 213 ILE A CA 1
ATOM 1689 C C . ILE A 1 213 ? 13.946 -21.106 22.814 1.00 65.00 213 ILE A C 1
ATOM 1691 O O . ILE A 1 213 ? 13.406 -19.999 22.884 1.00 65.00 213 ILE A O 1
ATOM 1695 N N . PRO A 1 214 ? 15.191 -21.319 23.278 1.00 66.00 214 PRO A N 1
ATOM 1696 C CA . PRO A 1 214 ? 16.038 -20.231 23.733 1.00 66.00 214 PRO A CA 1
ATOM 1697 C C . PRO A 1 214 ? 16.312 -19.329 22.533 1.00 66.00 214 PRO A C 1
ATOM 1699 O O . PRO A 1 214 ? 17.127 -19.652 21.671 1.00 66.00 214 PRO A O 1
ATOM 1702 N N . VAL A 1 215 ? 15.598 -18.209 22.449 1.00 64.12 215 VAL A N 1
ATOM 1703 C CA . VAL A 1 215 ? 15.928 -17.139 21.515 1.00 64.12 215 VAL A CA 1
ATOM 1704 C C . VAL A 1 215 ? 17.237 -16.557 22.028 1.00 64.12 215 VAL A C 1
ATOM 1706 O O . VAL A 1 215 ? 17.269 -15.809 23.002 1.00 64.12 215 VAL A O 1
ATOM 1709 N N . HIS A 1 216 ? 18.351 -16.991 21.447 1.00 55.88 216 HIS A N 1
ATOM 1710 C CA . HIS A 1 216 ? 19.605 -16.278 21.598 1.00 55.88 216 HIS A CA 1
ATOM 1711 C C . HIS A 1 216 ? 19.409 -14.937 20.902 1.00 55.88 216 HIS A C 1
ATOM 1713 O O . HIS A 1 216 ? 19.405 -14.870 19.675 1.00 55.88 216 HIS A O 1
ATOM 1719 N N . ASN A 1 217 ? 19.176 -13.896 21.705 1.00 55.03 217 ASN A N 1
ATOM 1720 C CA . ASN A 1 217 ? 19.276 -12.511 21.276 1.00 55.03 217 ASN A CA 1
ATOM 1721 C C . ASN A 1 217 ? 20.672 -12.344 20.678 1.00 55.03 217 ASN A C 1
ATOM 1723 O O . ASN A 1 217 ? 21.667 -12.250 21.398 1.00 55.03 217 ASN A O 1
ATOM 1727 N N . GLY A 1 218 ? 20.742 -12.428 19.351 1.00 54.91 218 GLY A N 1
ATOM 1728 C CA . GLY A 1 218 ? 21.944 -12.116 18.608 1.00 54.91 218 GLY A CA 1
ATOM 1729 C C . GLY A 1 218 ? 22.383 -10.714 18.996 1.00 54.91 218 GLY A C 1
ATOM 1730 O O . GLY A 1 218 ? 21.543 -9.824 19.101 1.00 54.91 218 GLY A O 1
ATOM 1731 N N . VAL A 1 219 ? 23.682 -10.604 19.273 1.00 55.59 219 VAL A N 1
ATOM 1732 C CA . VAL A 1 219 ? 24.494 -9.396 19.448 1.00 55.59 219 VAL A CA 1
ATOM 1733 C C . VAL A 1 219 ? 23.704 -8.120 19.182 1.00 55.59 219 VAL A C 1
ATOM 1735 O O . VAL A 1 219 ? 23.335 -7.850 18.039 1.00 55.59 219 VAL A O 1
ATOM 1738 N N . GLU A 1 220 ? 23.463 -7.350 20.244 1.00 50.84 220 GLU A N 1
ATOM 1739 C CA . GLU A 1 220 ? 22.953 -5.988 20.153 1.00 50.84 220 GLU A CA 1
ATOM 1740 C C . GLU A 1 220 ? 23.809 -5.236 19.134 1.00 50.84 220 GLU A C 1
ATOM 1742 O O . GLU A 1 220 ? 24.971 -4.909 19.381 1.00 50.84 220 GLU A O 1
ATOM 1747 N N . VAL A 1 221 ? 23.251 -5.021 17.942 1.00 57.81 221 VAL A N 1
ATOM 1748 C CA . VAL A 1 221 ? 23.821 -4.089 16.985 1.00 57.81 221 VAL A CA 1
ATOM 1749 C C . VAL A 1 221 ? 23.659 -2.733 17.649 1.00 57.81 221 VAL A C 1
ATOM 1751 O O . VAL A 1 221 ? 22.573 -2.156 17.663 1.00 57.81 221 VAL A O 1
ATOM 1754 N N . VAL A 1 222 ? 24.737 -2.269 18.281 1.00 56.97 222 VAL A N 1
ATOM 1755 C CA . VAL A 1 222 ? 24.873 -0.893 18.742 1.00 56.97 222 VAL A CA 1
ATOM 1756 C C . VAL A 1 222 ? 24.859 -0.049 17.479 1.00 56.97 222 VAL A C 1
ATOM 1758 O O . VAL A 1 222 ? 25.879 0.165 16.829 1.00 56.97 222 VAL A O 1
ATOM 1761 N N . HIS A 1 223 ? 23.663 0.344 17.060 1.00 55.97 223 HIS A N 1
ATOM 1762 C CA . HIS A 1 223 ? 23.515 1.408 16.097 1.00 55.97 223 HIS A CA 1
ATOM 1763 C C . HIS A 1 223 ? 24.053 2.649 16.799 1.00 55.97 223 HIS A C 1
ATOM 1765 O O . HIS A 1 223 ? 23.421 3.142 17.736 1.00 55.97 223 HIS A O 1
ATOM 1771 N N . ASP A 1 224 ? 25.240 3.109 16.390 1.00 57.53 224 ASP A N 1
ATOM 1772 C CA . ASP A 1 224 ? 25.684 4.459 16.710 1.00 57.53 224 ASP A CA 1
ATOM 1773 C C . ASP A 1 224 ? 24.493 5.372 16.442 1.00 57.53 224 ASP A C 1
ATOM 1775 O O . ASP A 1 224 ? 23.894 5.329 15.364 1.00 57.53 224 ASP A O 1
ATOM 1779 N N . THR A 1 225 ? 24.071 6.103 17.469 1.00 56.53 225 THR A N 1
ATOM 1780 C CA . THR A 1 225 ? 22.969 7.056 17.396 1.00 56.53 225 THR A CA 1
ATOM 1781 C C . THR A 1 225 ? 23.326 8.108 16.356 1.00 56.53 225 THR A C 1
ATOM 1783 O O . THR A 1 225 ? 23.950 9.122 16.664 1.00 56.53 225 THR A O 1
ATOM 1786 N N . PHE A 1 226 ? 22.969 7.840 15.103 1.00 61.81 226 PHE A N 1
ATOM 1787 C CA . PHE A 1 226 ? 22.976 8.830 14.050 1.00 61.81 226 PHE A CA 1
ATOM 1788 C C . PHE A 1 226 ? 21.927 9.862 14.448 1.00 61.81 226 PHE A C 1
ATOM 1790 O O . PHE A 1 226 ? 20.738 9.552 14.532 1.00 61.81 226 PHE A O 1
ATOM 1797 N N . ASP A 1 227 ? 22.386 11.073 14.758 1.00 66.94 227 ASP A N 1
ATOM 1798 C CA . ASP A 1 227 ? 21.519 12.229 14.945 1.00 66.94 227 ASP A CA 1
ATOM 1799 C C . ASP A 1 227 ? 20.830 12.492 13.607 1.00 66.94 227 ASP A C 1
ATOM 1801 O O . ASP A 1 227 ? 21.394 13.108 12.699 1.00 66.94 227 ASP A O 1
ATOM 1805 N N . VAL A 1 228 ? 19.622 11.947 13.465 1.00 64.25 228 VAL A N 1
ATOM 1806 C CA . VAL A 1 228 ? 18.737 12.272 12.354 1.00 64.25 228 VAL A CA 1
ATOM 1807 C C . VAL A 1 228 ? 18.468 13.771 12.477 1.00 64.25 228 VAL A C 1
ATOM 1809 O O . VAL A 1 228 ? 17.941 14.201 13.509 1.00 64.25 228 VAL A O 1
ATOM 1812 N N . PRO A 1 229 ? 18.881 14.591 11.493 1.00 69.94 229 PRO A N 1
ATOM 1813 C CA . PRO A 1 229 ? 18.648 16.021 11.564 1.00 69.94 229 PRO A CA 1
ATOM 1814 C C . PRO A 1 229 ? 17.143 16.268 11.717 1.00 69.94 229 PRO A C 1
ATOM 1816 O O . PRO A 1 229 ? 16.343 15.498 11.181 1.00 69.94 229 PRO A O 1
ATOM 1819 N N . PRO A 1 230 ? 16.742 17.313 12.457 1.00 76.25 230 PRO A N 1
ATOM 1820 C CA . PRO A 1 230 ? 15.335 17.614 12.667 1.00 76.25 230 PRO A CA 1
ATOM 1821 C C . PRO A 1 230 ? 14.607 17.693 11.323 1.00 76.25 230 PRO A C 1
ATOM 1823 O O . PRO A 1 230 ? 15.124 18.281 10.366 1.00 76.25 230 PRO A O 1
ATOM 1826 N N . ASP A 1 231 ? 13.409 17.102 11.272 1.00 60.12 231 ASP A N 1
ATOM 1827 C CA . ASP A 1 231 ? 12.508 17.229 10.129 1.00 60.12 231 ASP A CA 1
ATOM 1828 C C . ASP A 1 231 ? 12.441 18.712 9.735 1.00 60.12 231 ASP A C 1
ATOM 1830 O O . ASP A 1 231 ? 12.199 19.576 10.585 1.00 60.12 231 ASP A O 1
ATOM 1834 N N . ASN A 1 232 ? 12.685 18.992 8.449 1.00 67.31 232 ASN A N 1
ATOM 1835 C CA . ASN A 1 232 ? 12.829 20.316 7.813 1.00 67.31 232 ASN A CA 1
ATOM 1836 C C . ASN A 1 232 ? 14.252 20.902 7.685 1.00 67.31 232 ASN A C 1
ATOM 1838 O O . ASN A 1 232 ? 14.387 22.091 7.386 1.00 67.31 232 ASN A O 1
ATOM 1842 N N . PHE A 1 233 ? 15.323 20.114 7.819 1.00 79.56 233 PHE A N 1
ATOM 1843 C CA . PHE A 1 233 ? 16.648 20.568 7.374 1.00 79.56 233 PHE A CA 1
ATOM 1844 C C . PHE A 1 233 ? 16.712 20.668 5.837 1.00 79.56 233 PHE A C 1
ATOM 1846 O O . PHE A 1 233 ? 16.926 19.678 5.139 1.00 79.56 233 PHE A O 1
ATOM 1853 N N . ILE A 1 234 ? 16.523 21.877 5.303 1.00 69.56 234 ILE A N 1
ATOM 1854 C CA . ILE A 1 234 ? 16.723 22.185 3.882 1.00 69.56 234 ILE A CA 1
ATOM 1855 C C . ILE A 1 234 ? 18.161 22.700 3.719 1.00 69.56 234 ILE A C 1
ATOM 1857 O O . ILE A 1 234 ? 18.463 23.789 4.216 1.00 69.56 234 ILE A O 1
ATOM 1861 N N . PRO A 1 235 ? 19.069 21.962 3.053 1.00 64.69 235 PRO A N 1
ATOM 1862 C CA . PRO A 1 235 ? 20.414 22.455 2.795 1.00 64.69 235 PRO A CA 1
ATOM 1863 C C . PRO A 1 235 ? 20.339 23.716 1.928 1.00 64.69 235 PRO A C 1
ATOM 1865 O O . PRO A 1 235 ? 19.730 23.724 0.858 1.00 64.69 235 PRO A O 1
ATOM 1868 N N . VAL A 1 236 ? 20.947 24.799 2.410 1.00 70.38 236 VAL A N 1
ATOM 1869 C CA . VAL A 1 236 ? 20.985 26.075 1.695 1.00 70.38 236 VAL A CA 1
ATOM 1870 C C . VAL A 1 236 ? 21.952 25.933 0.521 1.00 70.38 236 VAL A C 1
ATOM 1872 O O . VAL A 1 236 ? 23.128 25.624 0.714 1.00 70.38 236 VAL A O 1
ATOM 1875 N N . ILE A 1 237 ? 21.458 26.137 -0.698 1.00 70.25 237 ILE A N 1
ATOM 1876 C CA . ILE A 1 237 ? 22.289 26.144 -1.906 1.00 70.25 237 ILE A CA 1
ATOM 1877 C C . ILE A 1 237 ? 23.167 27.398 -1.834 1.00 70.25 237 ILE A C 1
ATOM 1879 O O . ILE A 1 237 ? 22.646 28.506 -1.720 1.00 70.25 237 ILE A O 1
ATOM 1883 N N . ARG A 1 238 ? 24.497 27.242 -1.862 1.00 66.62 238 ARG A N 1
ATOM 1884 C CA . ARG A 1 238 ? 25.405 28.393 -1.950 1.00 66.62 238 ARG A CA 1
ATOM 1885 C C . ARG A 1 238 ? 25.211 29.060 -3.310 1.00 66.62 238 ARG A C 1
ATOM 1887 O O . ARG A 1 238 ? 25.390 28.429 -4.347 1.00 66.62 238 ARG A O 1
ATOM 1894 N N . GLU A 1 239 ? 24.838 30.334 -3.303 1.00 68.88 239 GLU A N 1
ATOM 1895 C CA . GLU A 1 239 ? 24.669 31.128 -4.519 1.00 68.88 239 GLU A CA 1
ATOM 1896 C C . GLU A 1 239 ? 26.010 31.224 -5.270 1.00 68.88 239 GLU A C 1
ATOM 1898 O O . GLU A 1 239 ? 26.956 31.843 -4.791 1.00 68.88 239 GLU A O 1
ATOM 1903 N N . GLY A 1 240 ? 26.110 30.572 -6.432 1.00 77.56 240 GLY A N 1
ATOM 1904 C CA . GLY A 1 240 ? 27.280 30.649 -7.320 1.00 77.56 240 GLY A CA 1
ATOM 1905 C C . GLY A 1 240 ? 27.696 29.313 -7.933 1.00 77.56 240 GLY A C 1
ATOM 1906 O O . GLY A 1 240 ? 28.142 29.273 -9.076 1.00 77.56 240 GLY A O 1
ATOM 1907 N N . GLU A 1 241 ? 27.463 28.212 -7.227 1.00 65.88 241 GLU A N 1
ATOM 1908 C CA . GLU A 1 241 ? 27.714 26.855 -7.710 1.00 65.88 241 GLU A CA 1
ATOM 1909 C C . GLU A 1 241 ? 26.368 26.134 -7.690 1.00 65.88 241 GLU A C 1
ATOM 1911 O O . GLU A 1 241 ? 25.797 25.924 -6.629 1.00 65.88 241 GLU A O 1
ATOM 1916 N N . GLY A 1 242 ? 25.797 25.802 -8.849 1.00 76.75 242 GLY A N 1
ATOM 1917 C CA . GLY A 1 242 ? 24.465 25.184 -8.966 1.00 76.75 242 GLY A CA 1
ATOM 1918 C C . GLY A 1 242 ? 24.350 23.754 -8.409 1.00 76.75 242 GLY A C 1
ATOM 1919 O O . GLY A 1 242 ? 23.614 22.946 -8.968 1.00 76.75 242 GLY A O 1
ATOM 1920 N N . GLY A 1 243 ? 25.092 23.417 -7.353 1.00 75.44 243 GLY A N 1
ATOM 1921 C CA . GLY A 1 243 ? 25.126 22.118 -6.701 1.00 75.44 243 GLY A CA 1
ATOM 1922 C C . GLY A 1 243 ? 25.047 22.235 -5.180 1.00 75.44 243 GLY A C 1
ATOM 1923 O O . GLY A 1 243 ? 25.486 23.206 -4.569 1.00 75.44 243 GLY A O 1
ATOM 1924 N N . ILE A 1 244 ? 24.484 21.204 -4.554 1.00 72.00 244 ILE A N 1
ATOM 1925 C CA . ILE A 1 244 ? 24.517 21.028 -3.103 1.00 72.00 244 ILE A CA 1
ATOM 1926 C C . ILE A 1 244 ? 25.939 20.577 -2.751 1.00 72.00 244 ILE A C 1
ATOM 1928 O O . ILE A 1 244 ? 26.276 19.403 -2.903 1.00 72.00 244 ILE A O 1
ATOM 1932 N N . ALA A 1 245 ? 26.795 21.511 -2.336 1.00 73.50 245 ALA A N 1
ATOM 1933 C CA . ALA A 1 245 ? 28.136 21.195 -1.859 1.00 73.50 245 ALA A CA 1
ATOM 1934 C C . ALA A 1 245 ? 28.029 20.489 -0.499 1.00 73.50 245 ALA A C 1
ATOM 1936 O O . ALA A 1 245 ? 27.892 21.128 0.545 1.00 73.50 245 ALA A O 1
ATOM 1937 N N . LEU A 1 246 ? 28.044 19.156 -0.518 1.00 74.94 246 LEU A N 1
ATOM 1938 C CA . LEU A 1 246 ? 28.214 18.364 0.693 1.00 74.94 246 LEU A CA 1
ATOM 1939 C C . LEU A 1 246 ? 29.654 18.575 1.185 1.00 74.94 246 LEU A C 1
ATOM 1941 O O . LEU A 1 246 ? 30.585 18.331 0.412 1.00 74.94 246 LEU A O 1
ATOM 1945 N N . PRO A 1 247 ? 29.860 19.047 2.426 1.00 70.62 247 PRO A N 1
ATOM 1946 C CA . PRO A 1 247 ? 31.204 19.197 2.954 1.00 70.62 247 PRO A CA 1
ATOM 1947 C C . PRO A 1 247 ? 31.879 17.818 3.043 1.00 70.62 247 PRO A C 1
ATOM 1949 O O . PRO A 1 247 ? 31.195 16.808 3.253 1.00 70.62 247 PRO A O 1
ATOM 1952 N N . PRO A 1 248 ? 33.203 17.742 2.840 1.00 76.31 248 PRO A N 1
ATOM 1953 C CA . PRO A 1 248 ? 33.932 16.485 2.873 1.00 76.31 248 PRO A CA 1
ATOM 1954 C C . PRO A 1 248 ? 33.732 15.762 4.219 1.00 76.31 248 PRO A C 1
ATOM 1956 O O . PRO A 1 248 ? 33.592 16.407 5.257 1.00 76.31 248 PRO A O 1
ATOM 1959 N N . PRO A 1 249 ? 33.735 14.415 4.234 1.00 73.25 249 PRO A N 1
ATOM 1960 C CA . PRO A 1 249 ? 33.223 13.607 5.349 1.00 73.25 249 PRO A CA 1
ATOM 1961 C C . PRO A 1 249 ? 33.933 13.804 6.699 1.00 73.25 249 PRO A C 1
ATOM 1963 O O . PRO A 1 249 ? 33.409 13.380 7.723 1.00 73.25 249 PRO A O 1
ATOM 1966 N N . HIS A 1 250 ? 35.097 14.458 6.733 1.00 71.88 250 HIS A N 1
ATOM 1967 C CA . HIS A 1 250 ? 35.781 14.803 7.981 1.00 71.88 250 HIS A CA 1
ATOM 1968 C C . HIS A 1 250 ? 35.202 16.054 8.670 1.00 71.88 250 HIS A C 1
ATOM 1970 O O . HIS A 1 250 ? 35.357 16.198 9.879 1.00 71.88 250 HIS A O 1
ATOM 1976 N N . GLU A 1 251 ? 34.476 16.920 7.953 1.00 70.25 251 GLU A N 1
ATOM 1977 C CA . GLU A 1 251 ? 33.890 18.156 8.501 1.00 70.25 251 GLU A CA 1
ATOM 1978 C C . GLU A 1 251 ? 32.600 17.924 9.312 1.00 70.25 251 GLU A C 1
ATOM 1980 O O . GLU A 1 251 ? 32.143 18.818 10.026 1.00 70.25 251 GLU A O 1
ATOM 1985 N N . TRP A 1 252 ? 31.997 16.731 9.249 1.00 66.25 252 TRP A N 1
ATOM 1986 C CA . TRP A 1 252 ? 30.793 16.411 10.033 1.00 66.25 252 TRP A CA 1
ATOM 1987 C C . TRP A 1 252 ? 31.088 16.151 11.512 1.00 66.25 252 TRP A C 1
ATOM 1989 O O . TRP A 1 252 ? 30.222 16.355 12.362 1.00 66.25 252 TRP A O 1
ATOM 1999 N N . THR A 1 253 ? 32.313 15.748 11.839 1.00 66.94 253 THR A N 1
ATOM 2000 C CA . THR A 1 253 ? 32.663 15.287 13.189 1.00 66.94 253 THR A CA 1
ATOM 2001 C C . THR A 1 253 ? 33.152 16.422 14.095 1.00 66.94 253 THR A C 1
ATOM 2003 O O . THR A 1 253 ? 33.076 16.320 15.319 1.00 66.94 253 THR A O 1
ATOM 2006 N N . GLU A 1 254 ? 33.633 17.529 13.524 1.00 56.53 254 GLU A N 1
ATOM 2007 C CA . GLU A 1 254 ? 34.444 18.507 14.265 1.00 56.53 254 GLU A CA 1
ATOM 2008 C C . GLU A 1 254 ? 33.628 19.573 15.022 1.00 56.53 254 GLU A C 1
ATOM 2010 O O . GLU A 1 254 ? 34.111 20.180 15.978 1.00 56.53 254 GLU A O 1
ATOM 2015 N N . LYS A 1 255 ? 32.346 19.773 14.686 1.00 55.41 255 LYS A N 1
ATOM 2016 C CA . LYS A 1 255 ? 31.563 20.906 15.218 1.00 55.41 255 LYS A CA 1
ATOM 2017 C C . LYS A 1 255 ? 30.935 20.727 16.608 1.00 55.41 255 LYS A C 1
ATOM 2019 O O . LYS A 1 255 ? 30.203 21.607 17.046 1.00 55.41 255 LYS A O 1
ATOM 2024 N N . ARG A 1 256 ? 31.206 19.635 17.337 1.00 54.28 256 ARG A N 1
ATOM 2025 C CA . ARG A 1 256 ? 30.632 19.422 18.689 1.00 54.28 256 ARG A CA 1
ATOM 2026 C C . ARG A 1 256 ? 31.510 19.846 19.867 1.00 54.28 256 ARG A C 1
ATOM 2028 O O . ARG A 1 256 ? 31.020 19.813 20.996 1.00 54.28 256 ARG A O 1
ATOM 2035 N N . GLN A 1 257 ? 32.765 20.245 19.655 1.00 53.38 257 GLN A N 1
ATOM 2036 C CA . GLN A 1 257 ? 33.674 20.520 20.779 1.00 53.38 257 GLN A CA 1
ATOM 2037 C C . GLN A 1 257 ? 33.830 22.002 21.158 1.00 53.38 257 GLN A C 1
ATOM 2039 O O . GLN A 1 257 ? 34.264 22.272 22.275 1.00 53.38 257 GLN A O 1
ATOM 2044 N N . SER A 1 258 ? 33.424 22.966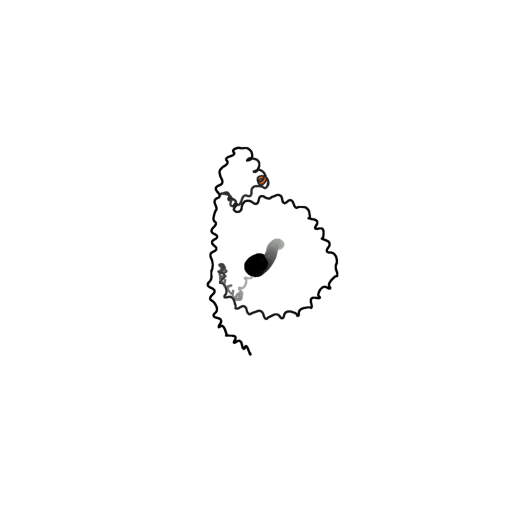 20.323 1.00 53.28 258 SER A N 1
ATOM 2045 C CA . SER A 1 258 ? 33.650 24.392 20.622 1.00 53.28 258 SER A CA 1
ATOM 2046 C C . SER A 1 258 ? 32.612 25.047 21.543 1.00 53.28 258 SER A C 1
ATOM 2048 O O . SER A 1 258 ? 32.924 26.058 22.164 1.00 53.28 258 SER A O 1
ATOM 2050 N N . ASP A 1 259 ? 31.418 24.470 21.712 1.00 49.94 259 ASP A N 1
ATOM 2051 C CA . ASP A 1 259 ? 30.312 25.171 22.396 1.00 49.94 259 ASP A CA 1
ATOM 2052 C C . ASP A 1 259 ? 30.122 24.763 23.870 1.00 49.94 259 ASP A C 1
ATOM 2054 O O . ASP A 1 259 ? 29.174 25.189 24.527 1.00 49.94 259 ASP A O 1
ATOM 2058 N N . ARG A 1 260 ? 31.027 23.955 24.445 1.00 50.38 260 ARG A N 1
ATOM 2059 C CA . ARG A 1 260 ? 30.915 23.507 25.851 1.00 50.38 260 ARG A CA 1
ATOM 2060 C C . ARG A 1 260 ? 31.604 24.397 26.893 1.00 50.38 260 ARG A C 1
ATOM 2062 O O . ARG A 1 260 ? 31.583 24.038 28.065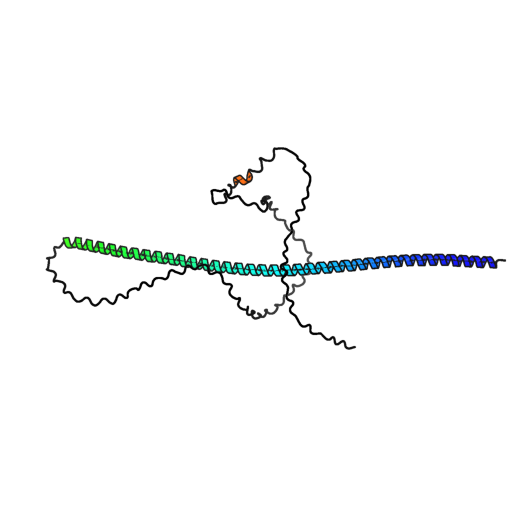 1.00 50.38 260 ARG A O 1
ATOM 2069 N N . TYR A 1 261 ? 32.165 25.553 26.530 1.00 51.69 261 TYR A N 1
ATOM 2070 C CA . TYR A 1 261 ? 32.847 26.430 27.498 1.00 51.69 261 TYR A CA 1
ATOM 2071 C C . TYR A 1 261 ? 32.524 27.929 27.341 1.00 51.69 261 TYR A C 1
ATOM 2073 O O . TYR A 1 261 ? 33.394 28.758 27.120 1.00 51.69 261 TYR A O 1
ATOM 2081 N N . SER A 1 262 ? 31.253 28.298 27.497 1.00 44.38 262 SER A N 1
ATOM 2082 C CA . SER A 1 262 ? 30.813 29.519 28.206 1.00 44.38 262 SER A CA 1
ATOM 2083 C C . SER A 1 262 ? 29.289 29.414 28.352 1.00 44.38 262 SER A C 1
ATOM 2085 O O . SER A 1 262 ? 28.569 29.262 27.381 1.00 44.38 262 SER A O 1
ATOM 2087 N N . GLY A 1 263 ? 28.714 29.257 29.538 1.00 47.69 263 GLY A N 1
ATOM 2088 C CA . GLY A 1 263 ? 28.767 30.243 30.603 1.00 47.69 263 GLY A CA 1
ATOM 2089 C C . GLY A 1 263 ? 27.541 31.155 30.511 1.00 47.69 263 GLY A C 1
ATOM 2090 O O . GLY A 1 263 ? 27.649 32.272 30.030 1.00 47.69 263 GLY A O 1
ATOM 2091 N N . SER A 1 264 ? 26.371 30.682 30.947 1.00 41.56 264 SER A N 1
ATOM 2092 C CA . SER A 1 264 ? 25.457 31.423 31.837 1.00 41.56 264 SER A CA 1
ATOM 2093 C C . SER A 1 264 ? 24.108 30.713 31.951 1.00 41.56 264 SER A C 1
ATOM 2095 O O . SER A 1 264 ? 23.366 30.498 30.997 1.00 41.56 264 SER A O 1
ATOM 2097 N N . ILE A 1 265 ? 23.813 30.334 33.186 1.00 49.94 265 ILE A N 1
ATOM 2098 C CA . ILE A 1 265 ? 22.532 29.816 33.633 1.00 49.94 265 ILE A CA 1
ATOM 2099 C C . ILE A 1 265 ? 21.550 30.989 33.585 1.00 49.94 265 ILE A C 1
ATOM 2101 O O . ILE A 1 265 ? 21.663 31.917 34.381 1.00 49.94 265 ILE A O 1
ATOM 2105 N N . THR A 1 266 ? 20.584 30.958 32.671 1.00 43.28 266 THR A N 1
ATOM 2106 C CA . THR A 1 266 ? 19.371 31.777 32.783 1.00 43.28 266 THR A CA 1
ATOM 2107 C C . THR A 1 266 ? 18.165 30.853 32.783 1.00 43.28 266 THR A C 1
ATOM 2109 O O . THR A 1 266 ? 17.679 30.375 31.763 1.00 43.28 266 THR A O 1
ATOM 2112 N N . THR A 1 267 ? 17.690 30.572 33.992 1.00 55.28 267 THR A N 1
ATOM 2113 C CA . THR A 1 267 ? 16.395 29.954 34.249 1.00 55.28 267 THR A CA 1
ATOM 2114 C C . THR A 1 267 ? 15.304 30.915 33.782 1.00 55.28 267 THR A C 1
ATOM 2116 O O . THR A 1 267 ? 14.967 31.861 34.492 1.00 55.28 267 THR A O 1
ATOM 2119 N N . SER A 1 268 ? 14.760 30.695 32.586 1.00 40.47 268 SER A N 1
ATOM 2120 C CA . SER A 1 268 ? 13.551 31.379 32.126 1.00 40.47 268 SER A CA 1
ATOM 2121 C C . SER A 1 268 ? 12.395 30.385 32.010 1.00 40.47 268 SER A C 1
ATOM 2123 O O . SER A 1 268 ? 12.386 29.433 31.237 1.00 40.47 268 SER A O 1
ATOM 2125 N N . SER A 1 269 ? 11.446 30.621 32.907 1.00 41.75 269 SER A N 1
ATOM 2126 C CA . SER A 1 269 ? 10.068 30.154 32.982 1.00 41.75 269 SER A CA 1
ATOM 2127 C C . SER A 1 269 ? 9.442 29.616 31.690 1.00 41.75 269 SER A C 1
ATOM 2129 O O . SER A 1 269 ? 9.082 30.356 30.776 1.00 41.75 269 SER A O 1
ATOM 2131 N N . LEU A 1 270 ? 9.195 28.308 31.730 1.00 49.56 270 LEU A N 1
ATOM 2132 C CA . LEU A 1 270 ? 7.953 27.619 31.380 1.00 49.56 270 LEU A CA 1
ATOM 2133 C C . LEU A 1 270 ? 6.801 28.537 30.904 1.00 49.56 270 LEU A C 1
ATOM 2135 O O . LEU A 1 270 ? 5.956 28.962 31.688 1.00 49.56 270 LEU A O 1
ATOM 2139 N N . THR A 1 271 ? 6.702 28.763 29.596 1.00 45.94 271 THR A N 1
ATOM 2140 C CA . THR A 1 271 ? 5.430 29.109 28.947 1.00 45.94 271 THR A CA 1
ATOM 2141 C C . THR A 1 271 ? 5.067 27.982 27.995 1.00 45.94 271 THR A C 1
ATOM 2143 O O . THR A 1 271 ? 5.562 27.854 26.880 1.00 45.94 271 THR A O 1
ATOM 2146 N N . ARG A 1 272 ? 4.203 27.097 28.499 1.00 45.78 272 ARG A N 1
ATOM 2147 C CA . ARG A 1 272 ? 3.572 25.996 27.773 1.00 45.78 272 ARG A CA 1
ATOM 2148 C C . ARG A 1 272 ? 2.631 26.585 26.720 1.00 45.78 272 ARG A C 1
ATOM 2150 O O . ARG A 1 272 ? 1.424 26.675 26.937 1.00 45.78 272 ARG A O 1
ATOM 2157 N N . SER A 1 273 ? 3.194 27.004 25.592 1.00 42.81 273 SER A N 1
ATOM 2158 C CA . SER A 1 273 ? 2.435 27.335 24.391 1.00 42.81 273 SER A CA 1
ATOM 2159 C C . SER A 1 273 ? 1.826 26.043 23.848 1.00 42.81 273 SER A C 1
ATOM 2161 O O . SER A 1 273 ? 2.490 25.229 23.207 1.00 42.81 273 SER A O 1
ATOM 2163 N N . ARG A 1 274 ? 0.553 25.807 24.181 1.00 46.78 274 ARG A N 1
ATOM 2164 C CA . ARG A 1 274 ? -0.301 24.861 23.460 1.00 46.78 274 ARG A CA 1
ATOM 2165 C C . ARG A 1 274 ? -0.490 25.425 22.055 1.00 46.78 274 ARG A C 1
ATOM 2167 O O . ARG A 1 274 ? -1.427 26.179 21.810 1.00 46.78 274 ARG A O 1
ATOM 2174 N N . ILE A 1 275 ? 0.399 25.052 21.142 1.00 48.72 275 ILE A N 1
ATOM 2175 C CA . ILE A 1 275 ? 0.156 25.197 19.711 1.00 48.72 275 ILE A CA 1
ATOM 2176 C C . ILE A 1 275 ? -0.918 24.166 19.368 1.00 48.72 275 ILE A C 1
ATOM 2178 O O . ILE A 1 275 ? -0.660 22.979 19.179 1.00 48.72 275 ILE A O 1
ATOM 2182 N N . PHE A 1 276 ? -2.161 24.634 19.405 1.00 43.88 276 PHE A N 1
ATOM 2183 C CA . PHE A 1 276 ? -3.302 23.976 18.799 1.00 43.88 276 PHE A CA 1
ATOM 2184 C C . PHE A 1 276 ? -3.016 23.960 17.295 1.00 43.88 276 PHE A C 1
ATOM 2186 O O . PHE A 1 276 ? -3.120 24.991 16.639 1.00 43.88 276 PHE A O 1
ATOM 2193 N N . PHE A 1 277 ? -2.581 22.822 16.758 1.00 43.41 277 PHE A N 1
ATOM 2194 C CA . PHE A 1 277 ? -2.595 22.595 15.318 1.00 43.41 277 PHE A CA 1
ATOM 2195 C C . PHE A 1 277 ? -4.048 22.302 14.923 1.00 43.41 277 PHE A C 1
ATOM 2197 O O . PHE A 1 277 ? -4.557 21.238 15.287 1.00 43.41 277 PHE A O 1
ATOM 2204 N N . PRO A 1 278 ? -4.757 23.195 14.207 1.00 51.69 278 PRO A N 1
ATOM 2205 C CA . PRO A 1 278 ? -5.965 22.782 13.524 1.00 51.69 278 PRO A CA 1
ATOM 2206 C C . PRO A 1 278 ? -5.520 21.889 12.366 1.00 51.69 278 PRO A C 1
ATOM 2208 O O . PRO A 1 278 ? -5.034 22.372 11.349 1.00 51.69 278 PRO A O 1
ATOM 2211 N N . PHE A 1 279 ? -5.658 20.575 12.521 1.00 40.91 279 PHE A N 1
ATOM 2212 C CA . PHE A 1 279 ? -5.744 19.694 11.363 1.00 40.91 279 PHE A CA 1
ATOM 2213 C C . PHE A 1 279 ? -6.963 20.150 10.548 1.00 40.91 279 PHE A C 1
ATOM 2215 O O . PHE A 1 279 ? -8.081 20.070 11.069 1.00 40.91 279 PHE A O 1
ATOM 2222 N N . PRO A 1 280 ? -6.818 20.602 9.290 1.00 52.12 280 PRO A N 1
ATOM 2223 C CA . PRO A 1 280 ? -7.959 20.690 8.405 1.00 52.12 280 PRO A CA 1
ATOM 2224 C C . PRO A 1 280 ? -8.284 19.259 7.969 1.00 52.12 280 PRO A C 1
ATOM 2226 O O . PRO A 1 280 ? -7.890 1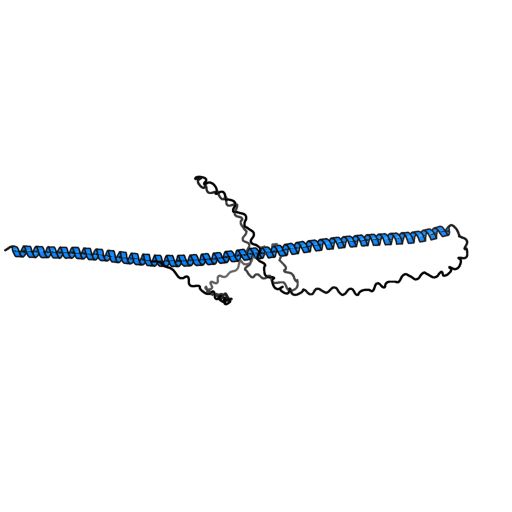8.808 6.899 1.00 52.12 280 PRO A O 1
ATOM 2229 N N . PHE A 1 281 ? -9.016 18.527 8.811 1.00 44.12 281 PHE A N 1
ATOM 2230 C CA . PHE A 1 281 ? -9.851 17.429 8.337 1.00 44.12 281 PHE A CA 1
ATOM 2231 C C . PHE A 1 281 ? -10.995 18.084 7.552 1.00 44.12 281 PHE A C 1
ATOM 2233 O O . PHE A 1 281 ? -12.107 18.271 8.047 1.00 44.12 281 PHE A O 1
ATOM 2240 N N . SER A 1 282 ? -10.694 18.532 6.332 1.00 45.59 282 SER A N 1
ATOM 2241 C CA . SER A 1 282 ? -11.713 18.865 5.353 1.00 45.59 282 SER A CA 1
ATOM 2242 C C . SER A 1 282 ? -12.437 17.565 5.029 1.00 45.59 282 SER A C 1
ATOM 2244 O O . SER A 1 282 ? -12.010 16.736 4.231 1.00 45.59 282 SER A O 1
ATOM 2246 N N . LEU A 1 283 ? -13.548 17.389 5.737 1.00 44.53 283 LEU A N 1
ATOM 2247 C CA . LEU A 1 283 ? -14.645 16.506 5.405 1.00 44.53 283 LEU A CA 1
ATOM 2248 C C . LEU A 1 283 ? -14.993 16.695 3.926 1.00 44.53 283 LEU A C 1
ATOM 2250 O O . LEU A 1 283 ? -15.815 17.538 3.570 1.00 44.53 283 LEU A O 1
ATOM 2254 N N . PHE A 1 284 ? -14.415 15.869 3.058 1.00 43.88 284 PHE A N 1
ATOM 2255 C CA . PHE A 1 284 ? -15.001 15.573 1.759 1.00 43.88 284 PHE A CA 1
ATOM 2256 C C . PHE A 1 284 ? -16.179 14.622 2.005 1.00 43.88 284 PHE A C 1
ATOM 2258 O O . PHE A 1 284 ? -16.157 13.435 1.689 1.00 43.88 284 PHE A O 1
ATOM 2265 N N . CYS A 1 285 ? -17.210 15.156 2.662 1.00 41.78 285 CYS A N 1
ATOM 2266 C CA . CYS A 1 285 ? -18.499 14.509 2.821 1.00 41.78 285 CYS A CA 1
ATOM 2267 C C . CYS A 1 285 ? -19.201 14.601 1.463 1.00 41.78 285 CYS A C 1
ATOM 2269 O O . CYS A 1 285 ? -19.957 15.530 1.187 1.00 41.78 285 CYS A O 1
ATOM 2271 N N . SER A 1 286 ? -18.876 13.671 0.565 1.00 48.62 286 SER A N 1
ATOM 2272 C CA . SER A 1 286 ? -19.691 13.469 -0.626 1.00 48.62 286 SER A CA 1
ATOM 2273 C C . SER A 1 286 ? -21.062 12.971 -0.165 1.00 48.62 286 SER A C 1
ATOM 2275 O O . SER A 1 286 ? -21.119 11.980 0.567 1.00 48.62 286 SER A O 1
ATOM 2277 N N . PRO A 1 287 ? -22.173 13.616 -0.559 1.00 55.69 287 PRO A N 1
ATOM 2278 C CA . PRO A 1 287 ? -23.496 13.104 -0.256 1.00 55.69 287 PRO A CA 1
ATOM 2279 C C . PRO A 1 287 ? -23.667 11.775 -0.991 1.00 55.69 287 PRO A C 1
ATOM 2281 O O . PRO A 1 287 ? -23.826 11.735 -2.214 1.00 55.69 287 PRO A O 1
ATOM 2284 N N . ILE A 1 288 ? -23.625 10.678 -0.237 1.00 52.19 288 ILE A N 1
ATOM 2285 C CA . ILE A 1 288 ? -24.067 9.368 -0.703 1.00 52.19 288 ILE A CA 1
ATOM 2286 C C . ILE A 1 288 ? -25.549 9.534 -1.043 1.00 52.19 288 ILE A C 1
ATOM 2288 O O . ILE A 1 288 ? -26.413 9.601 -0.168 1.00 52.19 288 ILE A O 1
ATOM 2292 N N . LYS A 1 289 ? -25.845 9.673 -2.338 1.00 61.75 289 LYS A N 1
ATOM 2293 C CA . LYS A 1 289 ? -27.202 9.558 -2.865 1.00 61.75 289 LYS A CA 1
ATOM 2294 C C . LYS A 1 289 ? -27.674 8.147 -2.537 1.00 61.75 289 LYS A C 1
ATOM 2296 O O . LYS A 1 289 ? -27.275 7.197 -3.199 1.00 61.75 289 LYS A O 1
ATOM 2301 N N . ASN A 1 290 ? -28.488 8.032 -1.491 1.00 54.94 290 ASN A N 1
ATOM 2302 C CA . ASN A 1 290 ? -29.168 6.800 -1.118 1.00 54.94 290 ASN A CA 1
ATOM 2303 C C . ASN A 1 290 ? -29.874 6.211 -2.352 1.00 54.94 290 ASN A C 1
ATOM 2305 O O . ASN A 1 290 ? -30.786 6.859 -2.882 1.00 54.94 290 ASN A O 1
ATOM 2309 N N . PRO A 1 291 ? -29.506 5.008 -2.823 1.00 59.84 291 PRO A N 1
ATOM 2310 C CA . PRO A 1 291 ? -30.365 4.275 -3.734 1.00 59.84 291 PRO A CA 1
ATOM 2311 C C . PRO A 1 291 ? -31.666 3.952 -2.991 1.00 59.84 291 PRO A C 1
ATOM 2313 O O . PRO A 1 291 ? -31.669 3.297 -1.950 1.00 59.84 291 PRO A O 1
ATOM 2316 N N . LYS A 1 292 ? -32.784 4.463 -3.512 1.00 60.84 292 LYS A N 1
ATOM 2317 C CA . LYS A 1 292 ? -34.132 4.044 -3.122 1.00 60.84 292 LYS A CA 1
ATOM 2318 C C . LYS A 1 292 ? -34.275 2.553 -3.441 1.00 60.84 292 LYS A C 1
ATOM 2320 O O . LYS A 1 292 ? -34.657 2.206 -4.554 1.00 60.84 292 LYS A O 1
ATOM 2325 N N . TYR A 1 293 ? -33.979 1.681 -2.486 1.00 62.84 293 TYR A N 1
ATOM 2326 C CA . TYR A 1 293 ? -34.446 0.302 -2.548 1.00 62.84 293 TYR A CA 1
ATOM 2327 C C . TYR A 1 293 ? -35.875 0.258 -1.993 1.00 62.84 293 TYR A C 1
ATOM 2329 O O . TYR A 1 293 ? -36.100 0.731 -0.875 1.00 62.84 293 TYR A O 1
ATOM 2337 N N . PRO A 1 294 ? -36.862 -0.255 -2.748 1.00 66.56 294 PRO A N 1
ATOM 2338 C CA . PRO A 1 294 ? -38.189 -0.492 -2.206 1.00 66.56 294 PRO A CA 1
ATOM 2339 C C . PRO A 1 294 ? -38.103 -1.631 -1.183 1.00 66.56 294 PRO A C 1
ATOM 2341 O O . PRO A 1 294 ? -37.762 -2.762 -1.519 1.00 66.56 294 PRO A O 1
ATOM 2344 N N . LEU A 1 295 ? -38.403 -1.316 0.076 1.00 57.09 295 LEU A N 1
ATOM 2345 C CA . LEU A 1 295 ? -38.626 -2.305 1.125 1.00 57.09 295 LEU A CA 1
ATOM 2346 C C . LEU A 1 295 ? -39.854 -3.139 0.746 1.00 57.09 295 LEU A C 1
ATOM 2348 O O . LEU A 1 295 ? -40.983 -2.652 0.797 1.00 57.09 295 LEU A O 1
ATOM 2352 N N . THR A 1 296 ? -39.644 -4.392 0.354 1.00 62.72 296 THR A N 1
ATOM 2353 C CA . THR A 1 296 ? -40.721 -5.380 0.269 1.00 62.72 296 THR A CA 1
ATOM 2354 C C . THR A 1 296 ? -41.111 -5.810 1.686 1.00 62.72 296 THR A C 1
ATOM 2356 O O . THR A 1 296 ? -40.232 -6.252 2.432 1.00 62.72 296 THR A O 1
ATOM 2359 N N . PRO A 1 297 ? -42.389 -5.711 2.088 1.00 64.25 297 PRO A N 1
ATOM 2360 C CA . PRO A 1 297 ? -42.830 -6.202 3.386 1.00 64.25 297 PRO A CA 1
ATOM 2361 C C . PRO A 1 297 ? -42.806 -7.734 3.395 1.00 64.25 297 PRO A C 1
ATOM 2363 O O . PRO A 1 297 ? -43.535 -8.388 2.650 1.00 64.25 297 PRO A O 1
ATOM 2366 N N . ILE A 1 298 ? -41.968 -8.308 4.257 1.00 61.31 298 ILE A N 1
ATOM 2367 C CA . ILE A 1 298 ? -42.027 -9.726 4.612 1.00 61.31 298 ILE A CA 1
ATOM 2368 C C . ILE A 1 298 ? -43.208 -9.872 5.574 1.00 61.31 298 ILE A C 1
ATOM 2370 O O . ILE A 1 298 ? -43.105 -9.555 6.758 1.00 61.31 298 ILE A O 1
ATOM 2374 N N . LEU A 1 299 ? -44.357 -10.286 5.040 1.00 62.88 299 LEU A N 1
ATOM 2375 C CA . LEU A 1 299 ? -45.513 -10.681 5.836 1.00 62.88 299 LEU A CA 1
ATOM 2376 C C . LEU A 1 299 ? -45.156 -11.943 6.627 1.00 62.88 299 LEU A C 1
ATOM 2378 O O . LEU A 1 299 ? -44.956 -13.022 6.075 1.00 62.88 299 LEU A O 1
ATOM 2382 N N . SER A 1 300 ? -45.069 -11.774 7.940 1.00 57.94 300 SER A N 1
ATOM 2383 C CA . SER A 1 300 ? -44.984 -12.835 8.930 1.00 57.94 300 SER A CA 1
ATOM 2384 C C . SER A 1 300 ? -46.30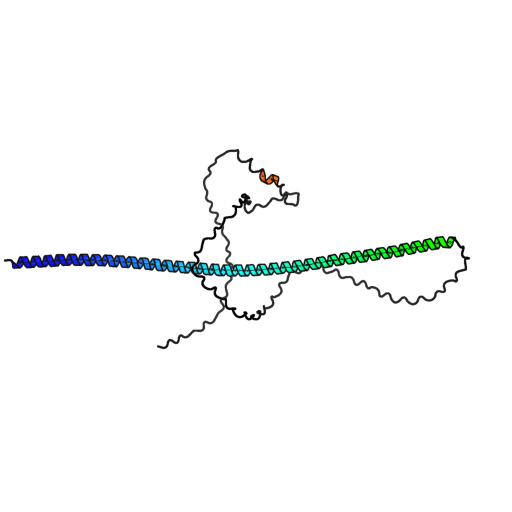5 -13.608 8.991 1.00 57.94 300 SER A C 1
ATOM 2386 O O . SER A 1 300 ? -47.287 -13.120 9.553 1.00 57.94 300 SER A O 1
ATOM 2388 N N . SER A 1 301 ? -46.325 -14.829 8.462 1.00 56.12 301 SER A N 1
ATOM 2389 C CA . SER A 1 301 ? -47.344 -15.825 8.800 1.00 56.12 301 SER A CA 1
ATOM 2390 C C . SER A 1 301 ? -46.965 -16.490 10.123 1.00 56.12 301 SER A C 1
ATOM 2392 O O . SER A 1 301 ? -46.239 -17.480 10.150 1.00 56.12 301 SER A O 1
ATOM 2394 N N . ILE A 1 302 ? -47.434 -15.914 11.231 1.00 63.53 302 ILE A N 1
ATOM 2395 C CA . ILE A 1 302 ? -47.504 -16.608 12.519 1.00 63.53 302 ILE A CA 1
ATOM 2396 C C . ILE A 1 302 ? -48.836 -17.354 12.520 1.00 63.53 302 ILE A C 1
ATOM 2398 O O . ILE A 1 302 ? -49.901 -16.741 12.564 1.00 63.53 302 ILE A O 1
ATOM 2402 N N . THR A 1 303 ? -48.754 -18.674 12.408 1.00 61.09 303 THR A N 1
ATOM 2403 C CA . THR A 1 303 ? -49.888 -19.580 12.605 1.00 61.09 303 THR A CA 1
ATOM 2404 C C . THR A 1 303 ? -49.936 -19.896 14.097 1.00 61.09 303 THR A C 1
ATOM 2406 O O . THR A 1 303 ? -48.905 -20.260 14.663 1.00 61.09 303 THR A O 1
ATOM 2409 N N . ILE A 1 304 ? -51.093 -19.658 14.718 1.00 67.88 304 ILE A N 1
ATOM 2410 C CA . ILE A 1 304 ? -51.397 -19.966 16.126 1.00 67.88 304 ILE A CA 1
ATOM 2411 C C . ILE A 1 304 ? -51.628 -21.468 16.275 1.00 67.88 304 ILE A C 1
ATOM 2413 O O . ILE A 1 304 ? -52.280 -22.035 15.368 1.00 67.88 304 ILE A O 1
#

Sequence (304 aa):
MDSKSSKSSSFLLAAARLATETDRADAAERQVADLLAQIRLLHQDKLQLRAELAKSHQELQLWKVQLDLAQKEILRAQTVVDHVDRARADAEERAHRYRQRVRELVEERSVQVAMDEGRRRGFEEGLEAGRRSQIRYPMPVYPVPKPRLTPRPPSRRETASQSVPVPPAPISAPTPVALAPQRPITDPEPQRSPSPEEIHSPRPVADQPIRPIPVHNGVEVVHDTFDVPPDNFIPVIREGEGGIALPPPHEWTEKRQSDRYSGSITTSSLTRSRIFFPFPFSLFCSPIKNPKYPLTPILSSITI

Radius of gyration: 52.87 Å; chains: 1; bounding box: 114×68×182 Å

pLDDT: mean 74.97, std 20.57, range [40.47, 98.75]